Protein 5TD6 (pdb70)

Sequence (260 aa):
MMYTEVRELVNFVCRYLFGHIPRRPVGIFGAELGNYLVSHFSSTWDVNHPKNGEMKRMINTTTSLCFASSAEEAGVPPSDVLRLLPTNMIIFANPGHVFVRLSENGIETPIWIGDVNADENYQSVMMYTEVRELVNFVCRYLFGHIPRRPVGIFGAELGNYLVSHFSSTWDVNHPKNGEMKRMIINTTTSLCFASSAEEAGVPPSDVLRLLPTNMIIFANPGHVFVRLSENGIETPIWIGDVNADENYQSVPEYVVRTAAIRA

Radius of gyration: 18.14 Å; Cα contacts (8 Å, |Δi|>4): 407; chains: 2; bounding box: 46×46×44 Å

Solvent-accessible surface area: 13345 Å² total; per-residue (Å²): 16,33,12,1,2,30,1,0,13,17,23,2,5,46,67,1,10,67,127,19,97,79,163,30,4,44,87,2,6,63,68,0,6,51,88,0,2,53,70,1,15,99,36,10,53,47,117,105,49,163,81,20,38,144,154,2,68,6,30,5,72,97,33,152,5,1,33,54,3,0,109,116,12,68,12,76,39,74,41,0,60,161,44,7,41,96,76,4,44,1,12,0,4,3,6,56,0,7,2,107,40,90,87,103,74,97,78,51,33,1,23,41,11,80,45,79,25,42,146,99,41,82,68,152,42,82,9,1,8,51,1,2,12,18,34,2,4,42,77,0,8,61,121,10,97,111,174,34,6,46,88,1,9,57,54,0,10,96,86,0,31,84,46,0,54,100,39,37,50,46,118,102,49,138,80,27,20,102,138,0,60,3,24,11,65,97,26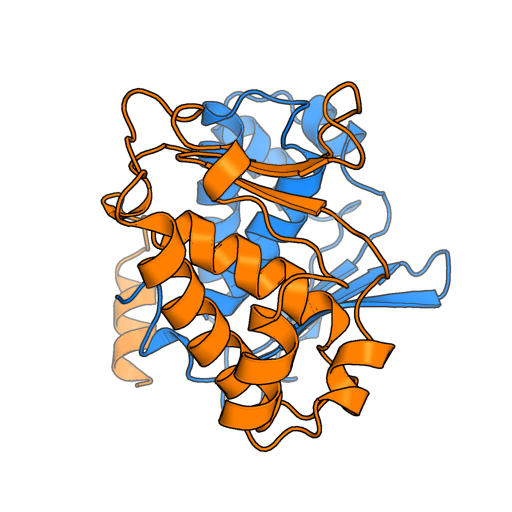,144,3,9,42,56,4,0,116,106,13,68,10,73,58,67,38,2,121,152,39,10,33,113,85,32,31,1,5,1,3,2,6,43,0,1,17,16,136,49,145,140,23,150,60,85,34,3,24,43,11,50,45,61,20,61,127,75,213,80,100,36,54,113,173,14,66,137,28,30,67,148,133,125

Nearest PDB structures (foldseek):
  5td6-assembly1_B  TM=1.007E+00  e=1.685E-27  Caenorhabditis elegans
  5td6-assembly1_A  TM=9.435E-01  e=1.253E-22  Caenorhabditis elegans
  2d5r-assembly1_B  TM=9.020E-01  e=1.818E-11  Homo sapiens
  3e9v-assembly1_A  TM=8.862E-01  e=1.413E-08  Homo sapiens
  3djn-assembly1_B  TM=8.794E-01  e=2.314E-08  Mus musculus

Organism: Caenorhabditis elegans (NCBI:txid6239)

Foldseek 3Di:
DLVQLLLVLVVLLVLVPPPPDDQLSVQLSVQLSVVLCVQCVVFADLVDFCTCFVVRKDFLAPDCSQCVSCVRSVHHSCSSSVSDDHGKIWTTTQQWTKIARPVVRDIGTSGGDRSVCVVQPPHD/DLVLLLLVLVVLLVLVPPQPDDQLSVQLSVQLSVVLCVQQVVQADLVDFCGCFVSNKDFLAPHCSNQVSCVRSVHHSVSSNVSGDHGWIWTGTQQFTFTANDPPGDTHGSGGDRSVVVPDDDDDDPVVVVVVVVVD

Structure (mmCIF, N/CA/C/O backbone):
data_5TD6
#
_entry.id   5TD6
#
_cell.length_a   64.992
_cell.length_b   64.992
_cell.length_c   133.570
_cell.angle_alpha   90.00
_cell.angle_beta   90.00
_cell.angle_gamma   120.00
#
_symmetry.space_group_name_H-M   'P 31 2 1'
#
loop_
_entity.id
_entity.type
_entity.pdbx_description
1 polymer 'FOG-3 protein'
2 non-polymer 'SULFATE ION'
3 water water
#
loop_
_atom_site.group_PDB
_atom_site.id
_atom_site.type_symbol
_atom_site.label_atom_id
_atom_site.label_alt_id
_atom_site.label_comp_id
_atom_site.label_asym_id
_atom_site.label_entity_id
_atom_site.label_seq_id
_atom_site.pdbx_PDB_ins_code
_atom_site.Cartn_x
_atom_site.Cartn_y
_atom_site.Cartn_z
_atom_site.occupancy
_atom_site.B_iso_or_equiv
_atom_site.auth_seq_id
_atom_site.auth_comp_id
_atom_site.auth_asym_id
_atom_site.auth_atom_id
_atom_site.pdbx_PDB_model_num
ATOM 1 N N . MET A 1 1 ? 3.920 59.591 74.324 1.00 36.41 1 MET A N 1
ATOM 2 C CA A MET A 1 1 ? 3.051 60.404 73.486 0.48 38.90 1 MET A CA 1
ATOM 3 C CA B MET A 1 1 ? 3.043 60.399 73.478 0.52 39.02 1 MET A CA 1
ATOM 4 C C . MET A 1 1 ? 3.390 60.280 71.994 1.00 33.64 1 MET A C 1
ATOM 5 O O . MET A 1 1 ? 2.528 59.950 71.181 1.00 34.41 1 MET A O 1
ATOM 14 N N . TYR A 1 2 ? 4.641 60.560 71.635 1.00 29.80 2 TYR A N 1
ATOM 15 C CA . TYR A 1 2 ? 5.050 60.482 70.234 1.00 26.43 2 TYR A CA 1
ATOM 16 C C . TYR A 1 2 ? 4.887 59.057 69.689 1.00 29.41 2 TYR A C 1
ATOM 17 O O . TYR A 1 2 ? 4.460 58.851 68.555 1.00 28.41 2 TYR A O 1
ATOM 26 N N . THR A 1 3 ? 5.279 58.089 70.505 1.00 28.13 3 THR A N 1
ATOM 27 C CA . THR A 1 3 ? 5.228 56.685 70.105 1.00 33.16 3 THR A CA 1
ATOM 28 C C . THR A 1 3 ? 3.803 56.297 69.769 1.00 32.83 3 THR A C 1
ATOM 29 O O . THR A 1 3 ? 3.530 55.741 68.704 1.00 35.43 3 THR A O 1
ATOM 33 N N . GLU A 1 4 ? 2.893 56.605 70.687 1.00 30.70 4 GLU A N 1
ATOM 34 C CA . GLU A 1 4 ? 1.482 56.264 70.523 1.00 31.16 4 GLU A CA 1
ATOM 35 C C . GLU A 1 4 ? 0.891 56.918 69.278 1.00 32.57 4 GLU A C 1
ATOM 36 O O . GLU A 1 4 ? 0.199 56.263 68.486 1.00 31.60 4 GLU A O 1
ATOM 42 N N . VAL A 1 5 ? 1.180 58.200 69.087 1.00 30.16 5 VAL A N 1
ATOM 43 C CA . VAL A 1 5 ? 0.644 58.927 67.933 1.00 31.14 5 VAL A CA 1
ATOM 44 C C . VAL A 1 5 ? 1.178 58.359 66.611 1.00 33.69 5 VAL A C 1
ATOM 45 O O . VAL A 1 5 ? 0.431 58.170 65.644 1.00 30.88 5 VAL A O 1
ATOM 49 N N . ARG A 1 6 ? 2.469 58.055 66.578 1.00 31.35 6 ARG A N 1
ATOM 50 C CA . ARG A 1 6 ? 3.036 57.433 65.386 1.00 26.25 6 ARG A CA 1
ATOM 51 C C . ARG A 1 6 ? 2.360 56.102 65.021 1.00 28.54 6 ARG A C 1
ATOM 52 O O . ARG A 1 6 ? 2.071 55.848 63.855 1.00 29.41 6 ARG A O 1
ATOM 60 N N . GLU A 1 7 ? 2.116 55.256 66.019 1.00 30.32 7 GLU A N 1
ATOM 61 C CA . GLU A 1 7 ? 1.490 53.960 65.787 1.00 30.13 7 GLU A CA 1
ATOM 62 C C . GLU A 1 7 ? 0.052 54.132 65.309 1.00 29.65 7 GLU A C 1
ATOM 63 O O . GLU A 1 7 ? -0.424 53.398 64.434 1.00 30.45 7 GLU A O 1
ATOM 69 N N . LEU A 1 8 ? -0.643 55.106 65.876 1.00 33.99 8 LEU A N 1
ATOM 70 C CA . LEU A 1 8 ? -1.978 55.435 65.388 1.00 29.39 8 LEU A CA 1
ATOM 71 C C . LEU A 1 8 ? -1.926 55.868 63.920 1.00 27.29 8 LEU A C 1
ATOM 72 O O . LEU A 1 8 ? -2.676 55.362 63.076 1.00 28.83 8 LEU A O 1
ATOM 77 N N . VAL A 1 9 ? -1.059 56.833 63.633 1.00 27.75 9 VAL A N 1
ATOM 78 C CA . VAL A 1 9 ? -0.937 57.366 62.278 1.00 27.23 9 VAL A CA 1
ATOM 79 C C . VAL A 1 9 ? -0.617 56.262 61.262 1.00 25.32 9 VAL A C 1
ATOM 80 O O . VAL A 1 9 ? -1.212 56.210 60.191 1.00 25.24 9 VAL A O 1
ATOM 84 N N . ASN A 1 10 ? 0.316 55.374 61.609 1.00 28.56 10 ASN A N 1
ATOM 85 C CA . ASN A 1 10 ? 0.727 54.325 60.679 1.00 28.70 10 ASN A CA 1
ATOM 86 C C . ASN A 1 10 ? -0.372 53.297 60.467 1.00 24.48 10 ASN A C 1
ATOM 87 O O . ASN A 1 10 ? -0.517 52.741 59.367 1.00 28.03 10 ASN A O 1
ATOM 92 N N . PHE A 1 11 ? -1.147 53.059 61.519 1.00 24.75 11 PHE A N 1
ATOM 93 C CA . PHE A 1 11 ? -2.307 52.196 61.417 1.00 28.81 11 PHE A CA 1
ATOM 94 C C . PHE A 1 11 ? -3.231 52.719 60.323 1.00 29.84 11 PHE A C 1
ATOM 95 O O . PHE A 1 11 ? -3.657 51.975 59.436 1.00 31.54 11 PHE 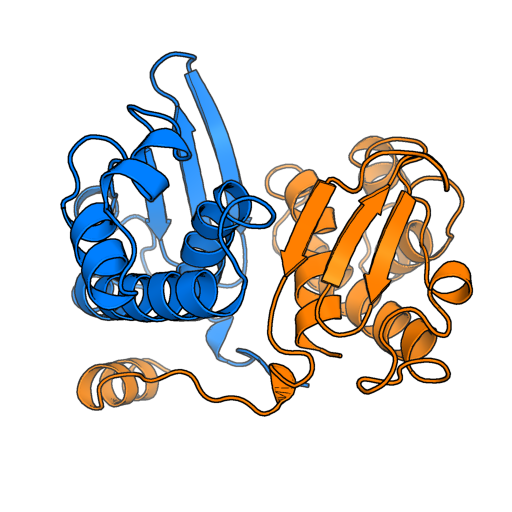A O 1
ATOM 103 N N . VAL A 1 12 ? -3.561 54.000 60.414 1.00 28.13 12 VAL A N 1
ATOM 104 C CA . VAL A 1 12 ? -4.412 54.639 59.424 1.00 23.48 12 VAL A CA 1
ATOM 105 C C . VAL A 1 12 ? -3.747 54.601 58.040 1.00 24.18 12 VAL A C 1
ATOM 106 O O . VAL A 1 12 ? -4.395 54.249 57.040 1.00 27.24 12 VAL A O 1
ATOM 110 N N . CYS A 1 13 ? -2.451 54.925 57.982 1.00 25.45 13 CYS A N 1
ATOM 111 C CA . CYS A 1 13 ? -1.758 54.960 56.688 1.00 26.26 13 CYS A CA 1
ATOM 112 C C . CYS A 1 13 ? -1.676 53.579 56.037 1.00 29.45 13 CYS A C 1
ATOM 113 O O . CYS A 1 13 ? -1.605 53.473 54.818 1.00 27.08 13 CYS A O 1
ATOM 116 N N . ARG A 1 14 ? -1.703 52.513 56.835 1.00 30.64 14 ARG A N 1
ATOM 117 C CA . ARG A 1 14 ? -1.677 51.170 56.245 1.00 30.92 14 ARG A CA 1
ATOM 118 C C . ARG A 1 14 ? -2.935 50.867 55.392 1.00 24.74 14 ARG A C 1
ATOM 119 O O . ARG A 1 14 ? -2.900 49.977 54.549 1.00 28.92 14 ARG A O 1
ATOM 127 N N . TYR A 1 15 ? -4.015 51.640 55.556 1.00 24.05 15 TYR A N 1
ATOM 128 C CA . TYR A 1 15 ? -5.145 51.523 54.617 1.00 26.40 15 TYR A CA 1
ATOM 129 C C . TYR A 1 15 ? -4.842 52.227 53.286 1.00 28.94 15 TYR A C 1
ATOM 130 O O . TYR A 1 15 ? -5.534 52.009 52.280 1.00 26.95 15 TYR A O 1
ATOM 139 N N . LEU A 1 16 ? -3.790 53.047 53.277 1.00 23.68 16 LEU A N 1
ATOM 140 C CA . LEU A 1 16 ? -3.533 53.962 52.155 1.00 25.89 16 LEU A CA 1
ATOM 141 C C . LEU A 1 16 ? -2.364 53.490 51.281 1.00 25.38 16 LEU A C 1
ATOM 142 O O . LEU A 1 16 ? -2.361 53.717 50.071 1.00 27.55 16 LEU A O 1
ATOM 147 N N . PHE A 1 17 ? -1.374 52.855 51.900 1.00 26.34 17 PHE A N 1
ATOM 148 C CA . PHE A 1 17 ? -0.182 52.382 51.183 1.00 30.83 17 PHE A CA 1
ATOM 149 C C . PHE A 1 17 ? -0.597 51.525 50.010 1.00 34.53 17 PHE A C 1
ATOM 150 O O . PHE A 1 17 ? -1.406 50.606 50.175 1.00 26.66 17 PHE A O 1
ATOM 158 N N . GLY A 1 18 ? -0.027 51.803 48.835 1.00 32.02 18 GLY A N 1
ATOM 159 C CA . GLY A 1 18 ? -0.313 51.022 47.640 1.00 33.08 18 GLY A CA 1
ATOM 160 C C . GLY A 1 18 ? -1.448 51.584 46.816 1.00 33.26 18 GLY A C 1
ATOM 161 O O . GLY A 1 18 ? -1.567 51.289 45.615 1.00 36.70 18 GLY A O 1
ATOM 162 N N . HIS A 1 19 ? -2.285 52.402 47.455 1.00 28.89 19 HIS A N 1
ATOM 163 C CA . HIS A 1 19 ? -3.455 52.983 46.794 1.00 32.39 19 HIS A CA 1
ATOM 164 C C . HIS A 1 19 ? -3.209 54.426 46.402 1.00 32.83 19 HIS A C 1
ATOM 165 O O . HIS A 1 19 ? -3.661 54.883 45.367 1.00 38.42 19 HIS A O 1
ATOM 172 N N . ILE A 1 20 ? -2.507 55.135 47.272 1.00 29.36 20 ILE A N 1
ATOM 173 C CA . ILE A 1 20 ? -2.221 56.558 47.123 1.00 30.90 20 ILE A CA 1
ATOM 174 C C . ILE A 1 20 ? -0.694 56.648 47.102 1.00 30.03 20 ILE A C 1
ATOM 175 O O . ILE A 1 20 ? -0.046 55.913 47.855 1.00 28.44 20 ILE A O 1
ATOM 180 N N . PRO A 1 21 ? -0.117 57.529 46.263 1.00 33.01 21 PRO A N 1
ATOM 181 C CA . PRO A 1 21 ? 1.360 57.532 46.222 1.00 30.42 21 PRO A CA 1
ATOM 182 C C . PRO A 1 21 ? 2.029 57.897 47.549 1.00 35.66 21 PRO A C 1
ATOM 183 O O . PRO A 1 21 ? 1.438 58.547 48.437 1.00 27.20 21 PRO A O 1
ATOM 187 N N . ARG A 1 22 ? 3.277 57.455 47.676 1.00 31.63 22 ARG A N 1
ATOM 188 C CA . ARG A 1 22 ? 4.037 57.586 48.921 1.00 30.15 22 ARG A CA 1
ATOM 189 C C . ARG A 1 22 ? 4.118 59.019 49.475 1.00 31.97 22 ARG A C 1
ATOM 190 O O . ARG A 1 22 ? 3.895 59.244 50.662 1.00 32.76 22 ARG A O 1
ATOM 198 N N . ARG A 1 23 ? 4.422 60.000 48.630 1.00 35.57 23 ARG A N 1
ATOM 199 C CA . ARG A 1 23 ? 4.643 61.343 49.170 1.00 37.50 23 ARG A CA 1
ATOM 200 C C . ARG A 1 23 ? 3.388 61.982 49.794 1.00 32.21 23 ARG A C 1
ATOM 201 O O . ARG A 1 23 ? 3.455 62.469 50.920 1.00 32.23 23 ARG A O 1
ATOM 209 N N . PRO A 1 24 ? 2.244 61.977 49.088 1.00 31.77 24 PRO A N 1
ATOM 210 C CA . PRO A 1 24 ? 1.091 62.539 49.800 1.00 27.37 24 PRO A CA 1
ATOM 211 C C . PRO A 1 24 ? 0.628 61.710 51.006 1.00 28.69 24 PRO A C 1
ATOM 212 O O . PRO A 1 24 ? 0.067 62.289 51.932 1.00 30.64 24 PRO A O 1
ATOM 216 N N . VAL A 1 25 ? 0.838 60.396 51.012 1.00 29.40 25 VAL A N 1
ATOM 217 C CA . VAL A 1 25 ? 0.526 59.646 52.221 1.00 28.14 25 VAL A CA 1
ATOM 218 C C . VAL A 1 25 ? 1.403 60.119 53.393 1.00 30.63 25 VAL A C 1
ATOM 219 O O . VAL A 1 25 ? 0.936 60.216 54.523 1.00 31.57 25 VAL A O 1
ATOM 223 N N . GLY A 1 26 ? 2.668 60.417 53.113 1.00 30.47 26 GLY A N 1
ATOM 224 C CA . GLY A 1 26 ? 3.583 60.876 54.152 1.00 30.16 26 GLY A CA 1
ATOM 225 C C . GLY A 1 26 ? 3.123 62.205 54.725 1.00 33.87 26 GLY A C 1
ATOM 226 O O . GLY A 1 26 ? 3.100 62.384 55.937 1.00 35.37 26 GLY A O 1
ATOM 227 N N . ILE A 1 27 ? 2.749 63.134 53.844 1.00 33.08 27 ILE A N 1
ATOM 228 C CA . ILE A 1 27 ? 2.243 64.432 54.262 1.00 31.61 27 ILE A CA 1
ATOM 229 C C . ILE A 1 27 ? 0.936 64.305 55.032 1.00 32.49 27 ILE A C 1
ATOM 230 O O . ILE A 1 27 ? 0.764 64.946 56.062 1.00 34.75 27 ILE A O 1
ATOM 235 N N . PHE A 1 28 ? 0.023 63.468 54.530 1.00 33.49 28 PHE A N 1
ATOM 236 C CA . PHE A 1 28 ? -1.204 63.152 55.250 1.00 34.85 28 PHE A CA 1
ATOM 237 C C . PHE A 1 28 ? -0.899 62.664 56.669 1.00 32.43 28 PHE A C 1
ATOM 238 O O . PHE A 1 28 ? -1.442 63.175 57.652 1.00 32.58 28 PHE A O 1
ATOM 246 N N . GLY A 1 29 ? -0.028 61.669 56.772 1.00 33.72 29 GLY A N 1
ATOM 247 C CA . GLY A 1 29 ? 0.327 61.114 58.072 1.00 27.79 29 GLY A CA 1
ATOM 248 C C . GLY A 1 29 ? 0.955 62.154 58.997 1.00 37.30 29 GLY A C 1
ATOM 249 O O . GLY A 1 29 ? 0.651 62.209 60.197 1.00 35.66 29 GLY A O 1
ATOM 250 N N . ALA A 1 30 ? 1.835 62.979 58.436 1.00 32.38 30 ALA A N 1
ATOM 251 C CA . ALA A 1 30 ? 2.538 63.994 59.216 1.00 33.23 30 ALA A CA 1
ATOM 252 C C . ALA A 1 30 ? 1.541 64.975 59.815 1.00 36.43 30 ALA A C 1
ATOM 253 O O . ALA A 1 30 ? 1.555 65.243 61.014 1.00 31.34 30 ALA A O 1
ATOM 255 N N . GLU A 1 31 ? 0.645 65.476 58.976 1.00 34.86 31 GLU A N 1
ATOM 256 C CA . GLU A 1 31 ? -0.356 66.428 59.420 1.00 32.91 31 GLU A CA 1
ATOM 257 C C . GLU A 1 31 ? -1.338 65.809 60.411 1.00 38.40 31 GLU A C 1
ATOM 258 O O . GLU A 1 31 ? -1.756 66.468 61.366 1.00 38.38 31 GLU A O 1
ATOM 264 N N . LEU A 1 32 ? -1.707 64.549 60.197 1.00 33.08 32 LEU A N 1
ATOM 265 C CA . LEU A 1 32 ? -2.586 63.858 61.146 1.00 29.76 32 LEU A CA 1
ATOM 266 C C . LEU A 1 32 ? -1.903 63.758 62.517 1.00 25.57 32 LEU A C 1
ATOM 267 O O . LEU A 1 32 ? -2.515 64.058 63.560 1.00 35.73 32 LEU A O 1
ATOM 272 N N . GLY A 1 33 ? -0.644 63.347 62.518 1.00 33.97 33 GLY A N 1
ATOM 273 C CA . GLY A 1 33 ? 0.091 63.194 63.765 1.00 38.59 33 GLY A CA 1
ATOM 274 C C . GLY A 1 33 ? 0.238 64.523 64.492 1.00 36.73 33 GLY A C 1
ATOM 275 O O . GLY A 1 33 ? 0.184 64.595 65.732 1.00 34.13 33 GLY A O 1
ATOM 276 N N . ASN A 1 34 ? 0.409 65.589 63.726 1.00 35.67 34 ASN A N 1
ATOM 277 C CA . ASN A 1 34 ? 0.549 66.909 64.337 1.00 29.88 34 ASN A CA 1
ATOM 278 C C . ASN A 1 34 ? -0.754 67.330 64.980 1.00 37.35 34 ASN A C 1
ATOM 279 O O . ASN A 1 34 ? -0.766 67.844 66.092 1.00 39.53 34 ASN A O 1
ATOM 284 N N . TYR A 1 35 ? -1.865 67.095 64.292 1.00 38.53 35 TYR A N 1
ATOM 285 C CA . TYR A 1 35 ? -3.155 67.332 64.908 1.00 36.67 35 TYR A CA 1
ATOM 286 C C . TYR A 1 35 ? -3.318 66.534 66.198 1.00 44.14 35 TYR A C 1
ATOM 287 O O . TYR A 1 35 ? -3.765 67.064 67.224 1.00 44.76 35 TYR A O 1
ATOM 296 N N . LEU A 1 36 ? -2.958 65.258 66.142 1.00 37.20 36 LEU A N 1
ATOM 297 C CA . LEU A 1 36 ? -3.175 64.364 67.268 1.00 40.12 36 LEU A CA 1
ATOM 298 C C . LEU A 1 36 ? -2.275 64.711 68.448 1.00 40.28 36 LEU A C 1
ATOM 299 O O . LEU A 1 36 ? -2.723 64.688 69.592 1.00 41.38 36 LEU A O 1
ATOM 304 N N . VAL A 1 37 ? -1.010 65.017 68.179 1.00 36.64 37 VAL A N 1
ATOM 305 C CA . VAL A 1 37 ? -0.081 65.254 69.277 1.00 48.16 37 VAL A CA 1
ATOM 306 C C . VAL A 1 37 ? -0.493 66.512 70.051 1.00 52.34 37 VAL A C 1
ATOM 307 O O . VAL A 1 37 ? -0.295 66.589 71.262 1.00 57.07 37 VAL A O 1
ATOM 311 N N . SER A 1 38 ? -1.126 67.463 69.368 1.00 52.58 38 SER A N 1
ATOM 312 C CA . SER A 1 38 ? -1.606 68.679 70.016 1.00 61.73 38 SER A CA 1
ATOM 313 C C . SER A 1 38 ? -2.943 68.443 70.720 1.00 65.21 38 SER A C 1
ATOM 314 O O . SER A 1 38 ? -3.170 68.931 71.827 1.00 69.60 38 SER A O 1
ATOM 317 N N . HIS A 1 39 ? -3.816 67.684 70.069 1.00 62.18 39 HIS A N 1
ATOM 318 C CA . HIS A 1 39 ? -5.149 67.358 70.578 1.00 60.43 39 HIS A CA 1
ATOM 319 C C . HIS A 1 39 ? -5.080 66.383 71.763 1.00 64.59 39 HIS A C 1
ATOM 320 O O . HIS A 1 39 ? -6.037 66.246 72.528 1.00 60.49 39 HIS A O 1
ATOM 327 N N . PHE A 1 40 ? -3.934 65.721 71.913 1.00 58.91 40 PHE A N 1
ATOM 328 C CA . PHE A 1 40 ? -3.736 64.738 72.972 1.00 50.18 40 PHE A CA 1
ATOM 329 C C . PHE A 1 40 ? -3.033 65.346 74.178 1.00 54.29 40 PHE A C 1
ATOM 330 O O . PHE A 1 40 ? -3.221 64.883 75.293 1.00 53.26 40 PHE A O 1
ATOM 338 N N . SER A 1 41 ? -2.206 66.362 73.940 1.00 58.49 41 SER A N 1
ATOM 339 C CA . SER A 1 41 ? -1.254 66.851 74.942 1.00 60.70 41 SER A CA 1
ATOM 340 C C . SER A 1 41 ? -1.914 67.303 76.244 1.00 54.87 41 SER A C 1
ATOM 341 O O . SER A 1 41 ? -1.387 67.057 77.332 1.00 55.78 41 SER A O 1
ATOM 344 N N . SER A 1 42 ? -3.080 67.928 76.127 1.00 48.70 42 SER A N 1
ATOM 345 C CA . SER A 1 42 ? -3.784 68.458 77.286 1.00 62.11 42 SER A CA 1
ATOM 346 C C . SER A 1 42 ? -4.206 67.389 78.304 1.00 63.91 42 SER A C 1
ATOM 347 O O . SER A 1 42 ? -4.379 67.705 79.483 1.00 60.28 42 SER A O 1
ATOM 350 N N . THR A 1 43 ? -4.369 66.136 77.870 1.00 54.24 43 THR A N 1
ATOM 351 C CA . THR A 1 43 ? -4.842 65.087 78.787 1.00 50.27 43 THR A CA 1
ATOM 352 C C . THR A 1 43 ? -3.847 63.938 78.996 1.00 45.16 43 THR A C 1
ATOM 353 O O . THR A 1 43 ? -4.071 63.058 79.815 1.00 46.54 43 THR A O 1
ATOM 357 N N . TRP A 1 44 ? -2.748 63.939 78.254 1.00 48.06 44 TRP A N 1
ATOM 358 C CA . TRP A 1 44 ? -1.788 62.841 78.364 1.00 50.93 44 TRP A CA 1
ATOM 359 C C . TRP A 1 44 ? -1.178 62.754 79.768 1.00 55.20 44 TRP A C 1
ATOM 360 O O . TRP A 1 44 ? -0.306 63.543 80.140 1.00 53.36 44 TRP A O 1
ATOM 371 N N . ASP A 1 45 ? -1.640 61.770 80.528 1.00 50.30 45 ASP A N 1
ATOM 372 C CA . ASP A 1 45 ? -1.159 61.534 81.878 1.00 53.71 45 ASP A CA 1
ATOM 373 C C . ASP A 1 45 ? -0.598 60.117 81.941 1.00 51.99 45 ASP A C 1
ATOM 374 O O . ASP A 1 45 ? -1.365 59.160 82.067 1.00 51.43 45 ASP A O 1
ATOM 379 N N . VAL A 1 46 ? 0.724 59.967 81.846 1.00 44.55 46 VAL A N 1
ATOM 380 C CA . VAL A 1 46 ? 1.299 58.622 81.814 1.00 49.11 46 VAL A CA 1
ATOM 381 C C . VAL A 1 46 ? 1.099 57.898 83.148 1.00 56.09 46 VAL A C 1
ATOM 382 O O . VAL A 1 46 ? 1.290 56.688 83.233 1.00 59.69 46 VAL A O 1
ATOM 386 N N . ASN A 1 47 ? 0.709 58.637 84.182 1.00 60.29 47 ASN A N 1
ATOM 387 C CA . ASN A 1 47 ? 0.426 58.029 85.480 1.00 67.86 47 ASN A CA 1
ATOM 388 C C . ASN A 1 47 ? -1.008 57.500 85.585 1.00 62.45 47 ASN A C 1
ATOM 389 O O . ASN A 1 47 ? -1.302 56.666 86.444 1.00 62.30 47 ASN A O 1
ATOM 394 N N . HIS A 1 48 ? -1.893 57.983 84.715 1.00 55.77 48 HIS A N 1
ATOM 395 C CA . HIS A 1 48 ? -3.253 57.444 84.611 1.00 57.76 48 HIS A CA 1
ATOM 396 C C . HIS A 1 48 ? -3.712 57.359 83.152 1.00 53.87 48 HIS A C 1
ATOM 397 O O . HIS A 1 48 ? -4.449 58.225 82.676 1.00 52.01 48 HIS A O 1
ATOM 404 N N . PRO A 1 49 ? -3.273 56.310 82.441 1.00 54.27 49 PRO A N 1
ATOM 405 C CA . PRO A 1 49 ? -3.521 56.145 81.006 1.00 51.88 49 PRO A CA 1
ATOM 406 C C . PRO A 1 49 ? -4.987 56.312 80.585 1.00 52.97 49 PRO A C 1
ATOM 407 O O . PRO A 1 49 ? -5.227 56.899 79.534 1.00 52.43 49 PRO A O 1
ATOM 411 N N . LYS A 1 50 ? -5.949 55.846 81.379 1.00 51.71 50 LYS A N 1
ATOM 412 C CA . LYS A 1 50 ? -7.338 55.939 80.936 1.00 53.89 50 LYS A CA 1
ATOM 413 C C . LYS A 1 50 ? -7.916 57.340 81.100 1.00 50.64 50 LYS A C 1
ATOM 414 O O . LYS A 1 50 ? -8.991 57.628 80.588 1.00 55.25 50 LYS A O 1
ATOM 420 N N . ASN A 1 51 ? -7.207 58.221 81.799 1.00 50.58 51 ASN A N 1
ATOM 421 C CA . ASN A 1 51 ? -7.704 59.580 81.970 1.00 53.45 51 ASN A CA 1
ATOM 422 C C . ASN A 1 51 ? -7.627 60.378 80.676 1.00 48.87 51 ASN A C 1
ATOM 423 O O . ASN A 1 51 ? -6.546 60.574 80.110 1.00 48.62 51 ASN A O 1
ATOM 428 N N . GLY A 1 52 ? -8.786 60.849 80.231 1.00 51.57 52 GLY A N 1
ATOM 429 C CA . GLY A 1 52 ? -8.897 61.598 79.000 1.00 52.45 52 GLY A CA 1
ATOM 430 C C . GLY A 1 52 ? -9.091 60.690 77.798 1.00 54.53 52 GLY A C 1
ATOM 431 O O . GLY A 1 52 ? -9.156 61.168 76.661 1.00 52.14 52 GLY A O 1
ATOM 432 N N . GLU A 1 53 ? -9.175 59.383 78.048 1.00 58.11 53 GLU A N 1
ATOM 433 C CA . GLU A 1 53 ? -9.349 58.390 76.982 1.00 51.22 53 GLU A CA 1
ATOM 434 C C . GLU A 1 53 ? -10.471 58.750 76.030 1.00 50.01 53 GLU A C 1
ATOM 435 O O . GLU A 1 53 ? -10.280 58.766 74.816 1.00 48.01 53 GLU A O 1
ATOM 441 N N . MET A 1 54 ? -11.650 59.052 76.563 1.00 48.59 54 MET A N 1
ATOM 442 C CA . MET A 1 54 ? -12.767 59.296 75.671 1.00 50.93 54 MET A CA 1
ATOM 443 C C . MET A 1 54 ? -12.673 60.685 75.042 1.00 54.60 54 MET A C 1
ATOM 444 O O . MET A 1 54 ? -13.285 60.935 73.993 1.00 59.07 54 MET A O 1
ATOM 449 N N . LYS A 1 55 ? -11.907 61.580 75.664 1.00 48.49 55 LYS A N 1
ATOM 450 C CA . LYS A 1 55 ? -11.657 62.886 75.073 1.00 50.01 55 LYS A CA 1
ATOM 451 C C . LYS A 1 55 ? -10.752 62.759 73.848 1.00 51.53 55 LYS A C 1
ATOM 452 O O . LYS A 1 55 ? -10.815 63.565 72.922 1.00 51.53 55 LYS A O 1
ATOM 458 N N . ARG A 1 56 ? -9.897 61.743 73.854 1.00 45.92 56 ARG A N 1
ATOM 459 C CA . ARG A 1 56 ? -8.891 61.605 72.808 1.00 43.52 56 ARG A CA 1
ATOM 460 C C . ARG A 1 56 ? -9.345 60.724 71.633 1.00 41.88 56 ARG A C 1
ATOM 461 O O . ARG A 1 56 ? -8.745 60.783 70.573 1.00 40.61 56 ARG A O 1
ATOM 469 N N . MET A 1 57 ? -10.390 59.917 71.809 1.00 43.53 57 MET A N 1
ATOM 470 C CA . MET A 1 57 ? -10.731 58.917 70.794 1.00 46.53 57 MET A CA 1
ATOM 471 C C . MET A 1 57 ? -11.175 59.583 69.492 1.00 46.92 57 MET A C 1
ATOM 472 O O . MET A 1 57 ? -11.809 60.633 69.523 1.00 52.98 57 MET A O 1
ATOM 477 N N . ILE A 1 58 ? -10.821 58.997 68.351 1.00 40.69 58 ILE A N 1
ATOM 478 C CA . ILE A 1 58 ? -11.319 59.521 67.077 1.00 45.67 58 ILE A CA 1
ATOM 479 C C . ILE A 1 58 ? -12.163 58.492 66.299 1.00 46.89 58 ILE A C 1
ATOM 480 O O . ILE A 1 58 ? -11.979 57.281 66.416 1.00 40.29 58 ILE A O 1
ATOM 485 N N . ASN A 1 59 ? -13.096 59.004 65.506 1.00 38.99 59 ASN A N 1
ATOM 486 C CA . ASN A 1 59 ? -14.037 58.181 64.765 1.00 47.47 59 ASN A CA 1
ATOM 487 C C . ASN A 1 59 ? -13.790 58.349 63.267 1.00 51.60 59 ASN A C 1
ATOM 488 O O . ASN A 1 59 ? -13.653 59.469 62.779 1.00 52.29 59 ASN A O 1
ATOM 493 N N . THR A 1 60 ? -13.722 57.253 62.527 1.00 42.00 60 THR A N 1
ATOM 494 C CA . THR A 1 60 ? -13.368 57.371 61.118 1.00 49.57 60 THR A CA 1
ATOM 495 C C . THR A 1 60 ? -14.507 57.989 60.320 1.00 53.98 60 THR A C 1
ATOM 496 O O . THR A 1 60 ? -14.300 58.504 59.225 1.00 55.79 60 THR A O 1
ATOM 500 N N . THR A 1 61 ? -15.700 57.966 60.900 1.00 57.67 61 THR A N 1
ATOM 501 C CA . THR A 1 61 ? -16.897 58.471 60.243 1.00 66.91 61 THR A CA 1
ATOM 502 C C . THR A 1 61 ? -17.206 59.927 60.620 1.00 66.17 61 THR A C 1
ATOM 503 O O . THR A 1 61 ? -17.705 60.691 59.799 1.00 70.06 61 THR A O 1
ATOM 507 N N . THR A 1 62 ? -16.883 60.328 61.843 1.00 62.01 62 THR A N 1
ATOM 508 C CA . THR A 1 62 ? -17.306 61.645 62.312 1.00 61.10 62 THR A CA 1
ATOM 509 C C . THR A 1 62 ? -16.184 62.614 62.701 1.00 56.88 62 THR A C 1
ATOM 510 O O . THR A 1 62 ? -16.448 63.790 62.921 1.00 58.10 62 THR A O 1
ATOM 514 N N . SER A 1 63 ? -14.942 62.149 62.798 1.00 45.36 63 SER A N 1
ATOM 515 C CA . SER A 1 63 ? -13.853 63.079 63.105 1.00 47.77 63 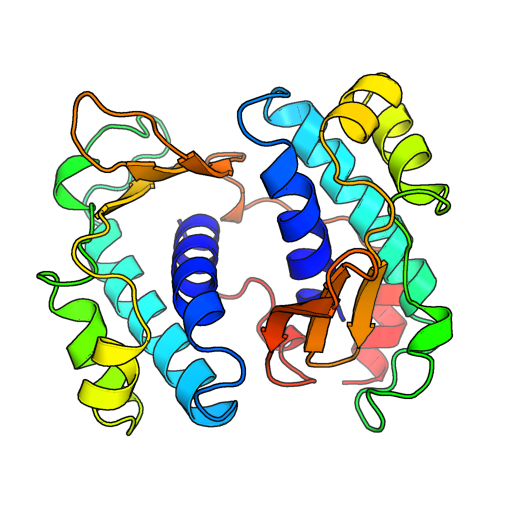SER A CA 1
ATOM 516 C C . SER A 1 63 ? -13.445 63.853 61.859 1.00 52.66 63 SER A C 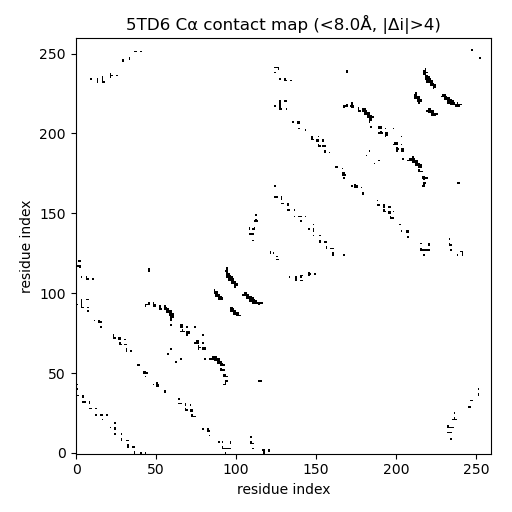1
ATOM 517 O O . SER A 1 63 ? -13.331 63.294 60.771 1.00 49.17 63 SER A O 1
ATOM 520 N N . LEU A 1 64 ? -13.230 65.150 62.022 1.00 51.45 64 LEU A N 1
ATOM 521 C CA . LEU A 1 64 ? -12.896 65.987 60.888 1.00 48.09 64 LEU A CA 1
ATOM 522 C C . LEU A 1 64 ? -11.427 65.837 60.508 1.00 46.78 64 LEU A C 1
ATOM 523 O O . LEU A 1 64 ? -11.010 66.268 59.431 1.00 44.00 64 LEU A O 1
ATOM 528 N N . CYS A 1 65 ? -10.641 65.229 61.392 1.00 42.26 65 CYS A N 1
ATOM 529 C CA . CYS A 1 65 ? -9.192 65.238 61.221 1.00 38.22 65 CYS A CA 1
ATOM 530 C C . CYS A 1 65 ? -8.738 64.451 59.998 1.00 41.22 65 CYS A C 1
ATOM 531 O O . CYS A 1 65 ? -7.702 64.758 59.416 1.00 42.83 65 CYS A O 1
ATOM 534 N N . PHE A 1 66 ? -9.512 63.452 59.591 1.00 42.35 66 PHE A N 1
ATOM 535 C CA . PHE A 1 66 ? -9.131 62.684 58.411 1.00 39.91 66 PHE A CA 1
ATOM 536 C C . PHE A 1 66 ? -9.258 63.551 57.140 1.00 39.71 66 PHE A C 1
ATOM 537 O O . PHE A 1 66 ? -8.308 63.649 56.358 1.00 39.09 66 PHE A O 1
ATOM 545 N N . ALA A 1 67 ? -10.401 64.204 56.945 1.00 40.94 67 ALA A N 1
ATOM 546 C CA . ALA A 1 67 ? -10.564 65.080 55.779 1.00 41.50 67 ALA A CA 1
ATOM 547 C C . ALA A 1 67 ? -9.569 66.237 55.792 1.00 39.26 67 ALA A C 1
ATOM 548 O O . ALA A 1 67 ? -8.990 66.575 54.759 1.00 40.70 67 ALA A O 1
ATOM 550 N N . SER A 1 68 ? -9.350 66.846 56.955 1.00 34.81 68 SER A N 1
ATOM 551 C CA . SER A 1 68 ? -8.476 68.018 56.977 1.00 41.28 68 SER A CA 1
ATOM 552 C C . SER A 1 68 ? -7.019 67.627 56.684 1.00 44.26 68 SER A C 1
ATOM 553 O O . SER A 1 68 ? -6.305 68.370 56.012 1.00 46.38 68 SER A O 1
ATOM 556 N N . SER A 1 69 ? -6.580 66.457 57.147 1.00 35.71 69 SER A N 1
ATOM 557 C CA . SER A 1 69 ? -5.223 66.025 56.837 1.00 37.50 69 SER A CA 1
ATOM 558 C C . SER A 1 69 ? -5.079 65.692 55.356 1.00 42.38 69 SER A C 1
ATOM 559 O O . SER A 1 69 ? -4.001 65.867 54.760 1.00 36.76 69 SER A O 1
ATOM 562 N N . ALA A 1 70 ? -6.159 65.183 54.769 1.00 39.19 70 ALA A N 1
ATOM 563 C CA . ALA A 1 70 ? -6.151 64.855 53.356 1.00 33.01 70 ALA A CA 1
ATOM 564 C C . ALA A 1 70 ? -6.003 66.124 52.513 1.00 39.69 70 ALA A C 1
ATOM 565 O O . ALA A 1 70 ? -5.207 66.159 51.566 1.00 40.05 70 ALA A O 1
ATOM 567 N N . GLU A 1 71 ? -6.747 67.173 52.865 1.00 38.65 71 GLU A N 1
ATOM 568 C CA . GLU A 1 71 ? -6.661 68.435 52.115 1.00 44.12 71 GLU A CA 1
ATOM 569 C C . GLU A 1 71 ? -5.252 69.008 52.160 1.00 45.80 71 GLU A C 1
ATOM 570 O O . GLU A 1 71 ? -4.738 69.488 51.145 1.00 48.20 71 GLU A O 1
ATOM 576 N N . GLU A 1 72 ? -4.620 68.934 53.328 1.00 43.94 72 GLU A N 1
ATOM 577 C CA . GLU A 1 72 ? -3.247 69.414 53.475 1.00 44.55 72 GLU A CA 1
ATOM 578 C C . GLU A 1 72 ? -2.294 68.662 52.551 1.00 47.89 72 GLU A C 1
ATOM 579 O O . GLU A 1 72 ? -1.337 69.234 52.034 1.00 45.50 72 GLU A O 1
ATOM 585 N N . ALA A 1 73 ? -2.561 67.378 52.337 1.00 44.39 73 ALA A N 1
ATOM 586 C CA . ALA A 1 73 ? -1.696 66.567 51.485 1.00 40.10 73 ALA A CA 1
ATOM 587 C C . ALA A 1 73 ? -2.002 66.727 50.001 1.00 36.34 73 ALA A C 1
ATOM 588 O O . ALA A 1 73 ? -1.400 66.052 49.169 1.00 44.17 73 ALA A O 1
ATOM 590 N N . GLY A 1 74 ? -2.940 67.607 49.669 1.00 40.94 74 GLY A N 1
ATOM 591 C CA . GLY A 1 74 ? -3.403 67.741 48.299 1.00 41.93 74 GLY A CA 1
ATOM 592 C C . GLY A 1 74 ? -4.113 66.485 47.815 1.00 49.02 74 GLY A C 1
ATOM 593 O O . GLY A 1 74 ? -4.086 66.168 46.630 1.00 46.83 74 GLY A O 1
ATOM 594 N N . VAL A 1 75 ? -4.738 65.754 48.736 1.00 47.55 75 VAL A N 1
ATOM 595 C CA . VAL A 1 75 ? -5.471 64.541 48.387 1.00 44.83 75 VAL A CA 1
ATOM 596 C C . VAL A 1 75 ? -6.971 64.759 48.553 1.00 52.39 75 VAL A C 1
ATOM 597 O O . VAL A 1 75 ? -7.412 65.170 49.626 1.00 52.81 75 VAL A O 1
ATOM 601 N N . PRO A 1 76 ? -7.767 64.484 47.502 1.00 53.80 76 PRO A N 1
ATOM 602 C CA . PRO A 1 76 ? -9.216 64.616 47.698 1.00 54.80 76 PRO A CA 1
ATOM 603 C C . PRO A 1 76 ? -9.672 63.758 48.876 1.00 56.28 76 PRO A C 1
ATOM 604 O O . PRO A 1 76 ? -9.426 62.550 48.884 1.00 55.71 76 PRO A O 1
ATOM 608 N N . PRO A 1 77 ? -10.288 64.388 49.886 1.00 50.13 77 PRO A N 1
ATOM 609 C CA . PRO A 1 77 ? -10.741 63.699 51.104 1.00 52.90 77 PRO A CA 1
ATOM 610 C C . PRO A 1 77 ? -11.556 62.436 50.815 1.00 53.53 77 PRO A C 1
ATOM 611 O O . PRO A 1 77 ? -11.480 61.470 51.575 1.00 45.71 77 PRO A O 1
ATOM 615 N N . SER A 1 78 ? -12.305 62.438 49.717 1.00 49.59 78 SER A N 1
ATOM 616 C CA . SER A 1 78 ? -13.086 61.265 49.342 1.00 50.06 78 SER A CA 1
ATOM 617 C C . SER A 1 78 ? -12.194 60.057 49.029 1.00 48.44 78 SER A C 1
ATOM 618 O O . SER A 1 78 ? -12.608 58.910 49.203 1.00 47.33 78 SER A O 1
ATOM 621 N N . ASP A 1 79 ? -10.973 60.309 48.568 1.00 42.83 79 ASP A N 1
ATOM 622 C CA . ASP A 1 79 ? -10.052 59.215 48.272 1.00 47.90 79 ASP A CA 1
ATOM 623 C C . ASP A 1 79 ? -9.606 58.506 49.541 1.00 57.08 79 ASP A C 1
ATOM 624 O O . ASP A 1 79 ? -9.529 57.276 49.574 1.00 56.36 79 ASP A O 1
ATOM 629 N N . VAL A 1 80 ? -9.314 59.278 50.587 1.00 44.89 80 VAL A N 1
ATOM 630 C CA . VAL A 1 80 ? -8.950 58.688 51.865 1.00 34.27 80 VAL A CA 1
ATOM 631 C C . VAL A 1 80 ? -10.150 58.004 52.494 1.00 48.14 80 VAL A C 1
ATOM 632 O O . VAL A 1 80 ? -10.058 56.864 52.948 1.00 54.39 80 VAL A O 1
ATOM 636 N N . LEU A 1 81 ? -11.287 58.691 52.507 1.00 43.00 81 LEU A N 1
ATOM 637 C CA . LEU A 1 81 ? -12.435 58.166 53.215 1.00 49.36 81 LEU A CA 1
ATOM 638 C C . LEU A 1 81 ? -12.979 56.893 52.561 1.00 49.33 81 LEU A C 1
ATOM 639 O O . LEU A 1 81 ? -13.518 56.016 53.242 1.00 44.71 81 LEU A O 1
ATOM 644 N N . ARG A 1 82 ? -12.807 56.776 51.247 1.00 45.69 82 ARG A N 1
ATOM 645 C CA . ARG A 1 82 ? -13.177 55.551 50.545 1.00 44.26 82 ARG A CA 1
ATOM 646 C C . ARG A 1 82 ? -12.360 54.384 51.055 1.00 38.17 82 ARG A C 1
ATOM 647 O O . ARG A 1 82 ? -12.860 53.272 51.152 1.00 46.14 82 ARG A O 1
ATOM 655 N N . LEU A 1 83 ? -11.096 54.644 51.389 1.00 34.52 83 LEU A N 1
ATOM 656 C CA . LEU A 1 83 ? -10.158 53.583 51.792 1.00 34.56 83 LEU A CA 1
ATOM 657 C C . LEU A 1 83 ? -10.218 53.239 53.292 1.00 41.06 83 LEU A C 1
ATOM 658 O O . LEU A 1 83 ? -9.838 52.139 53.701 1.00 40.80 83 LEU A O 1
ATOM 663 N N . LEU A 1 84 ? -10.706 54.168 54.108 1.00 42.42 84 LEU A N 1
ATOM 664 C CA . LEU A 1 84 ? -10.824 53.933 55.553 1.00 39.08 84 LEU A CA 1
ATOM 665 C C . LEU A 1 84 ? -12.151 53.268 55.917 1.00 46.02 84 LEU A C 1
ATOM 666 O O . LEU A 1 84 ? -13.205 53.707 55.448 1.00 48.51 84 LEU A O 1
ATOM 671 N N . PRO A 1 85 ? -12.112 52.218 56.753 1.00 42.11 85 PRO A N 1
ATOM 672 C CA . PRO A 1 85 ? -13.353 51.605 57.250 1.00 47.96 85 PRO A CA 1
ATOM 673 C C . PRO A 1 85 ? -14.233 52.623 57.957 1.00 52.69 85 PRO A C 1
ATOM 674 O O . PRO A 1 85 ? -13.716 53.545 58.577 1.00 49.02 85 PRO A O 1
ATOM 678 N N . THR A 1 86 ? -15.545 52.458 57.864 1.00 59.57 86 THR A N 1
ATOM 679 C CA . THR A 1 86 ? -16.469 53.381 58.514 1.00 61.08 86 THR A CA 1
ATOM 680 C C . THR A 1 86 ? -16.747 52.941 59.946 1.00 52.63 86 THR A C 1
ATOM 681 O O . THR A 1 86 ? -16.550 51.775 60.285 1.00 45.03 86 THR A O 1
ATOM 685 N N . ASN A 1 87 ? -17.188 53.886 60.776 1.00 53.17 87 ASN A N 1
ATOM 686 C CA . ASN A 1 87 ? -17.569 53.613 62.168 1.00 56.77 87 ASN A CA 1
ATOM 687 C C . ASN A 1 87 ? -16.513 52.804 62.894 1.00 49.89 87 ASN A C 1
ATOM 688 O O . ASN A 1 87 ? -16.788 51.789 63.540 1.00 53.22 87 ASN A O 1
ATOM 693 N N . MET A 1 88 ? -15.284 53.261 62.745 1.00 41.81 88 MET A N 1
ATOM 694 C CA . MET A 1 88 ? -14.155 52.644 63.395 1.00 41.74 88 MET A CA 1
ATOM 695 C C . MET A 1 88 ? -13.680 53.661 64.420 1.00 47.61 88 MET A C 1
ATOM 696 O O . MET A 1 88 ? -13.455 54.828 64.090 1.00 49.84 88 MET A O 1
ATOM 701 N N . ILE A 1 89 ? -13.594 53.241 65.675 1.00 41.56 89 ILE A N 1
ATOM 702 C CA . ILE A 1 89 ? -13.171 54.145 66.730 1.00 41.28 89 ILE A CA 1
ATOM 703 C C . ILE A 1 89 ? -11.775 53.787 67.205 1.00 40.65 89 ILE A C 1
ATOM 704 O O . ILE A 1 89 ? -11.516 52.651 67.606 1.00 36.64 89 ILE A O 1
ATOM 709 N N . ILE A 1 90 ? -10.886 54.774 67.172 1.00 39.11 90 ILE A N 1
ATOM 710 C CA . ILE A 1 90 ? -9.468 54.559 67.475 1.00 40.91 90 ILE A CA 1
ATOM 711 C C . ILE A 1 90 ? -9.104 55.270 68.773 1.00 41.49 90 ILE A C 1
ATOM 712 O O . ILE A 1 90 ? -9.392 56.449 68.940 1.00 36.73 90 ILE A O 1
ATOM 717 N N . PHE A 1 91 ? -8.484 54.539 69.692 1.00 39.64 91 PHE A N 1
ATOM 718 C CA . PHE A 1 91 ? -8.088 55.097 70.972 1.00 37.25 91 PHE A CA 1
ATOM 719 C C . PHE A 1 91 ? -6.590 55.171 71.103 1.00 35.93 91 PHE A C 1
ATOM 720 O O . PHE A 1 91 ? -5.877 54.285 70.640 1.00 36.95 91 PHE A O 1
ATOM 728 N N . ALA A 1 92 ? -6.120 56.207 71.787 1.00 34.97 92 ALA A N 1
ATOM 729 C CA . ALA A 1 92 ? -4.706 56.327 72.107 1.00 33.61 92 ALA A CA 1
ATOM 730 C C . ALA A 1 92 ? -4.587 56.861 73.521 1.00 39.76 92 ALA A C 1
ATOM 731 O O . ALA A 1 92 ? -5.006 57.985 73.825 1.00 38.35 92 ALA A O 1
ATOM 733 N N . ASN A 1 93 ? -4.046 56.005 74.378 1.00 38.31 93 ASN A N 1
ATOM 734 C CA . ASN A 1 93 ? -3.702 56.328 75.750 1.00 40.09 93 ASN A CA 1
ATOM 735 C C . ASN A 1 93 ? -2.225 56.055 75.951 1.00 42.36 93 ASN A C 1
ATOM 736 O O . ASN A 1 93 ? -1.631 55.289 75.189 1.00 44.90 93 ASN A O 1
ATOM 741 N N . PRO A 1 94 ? -1.625 56.657 76.985 1.00 44.62 94 PRO A N 1
ATOM 742 C CA . PRO A 1 94 ? -0.241 56.284 77.284 1.00 41.35 94 PRO A CA 1
ATOM 743 C C . PRO A 1 94 ? -0.069 54.774 77.342 1.00 46.18 94 PRO A C 1
ATOM 744 O O . PRO A 1 94 ? -0.766 54.094 78.102 1.00 47.01 94 PRO A O 1
ATOM 748 N N . GLY A 1 95 ? 0.825 54.248 76.510 1.00 42.39 95 GLY A N 1
ATOM 749 C CA . GLY A 1 95 ? 1.148 52.836 76.569 1.00 37.20 95 GLY A CA 1
ATOM 750 C C . GLY A 1 95 ? 0.212 51.905 75.814 1.00 32.20 95 GLY A C 1
ATOM 751 O O . GLY A 1 95 ? 0.431 50.694 75.791 1.00 37.12 95 GLY A O 1
ATOM 752 N N . HIS A 1 96 ? -0.815 52.453 75.175 1.00 32.47 96 HIS A N 1
ATOM 753 C CA . HIS A 1 96 ? -1.864 51.602 74.619 1.00 36.41 96 HIS A CA 1
ATOM 754 C C . HIS A 1 96 ? -2.614 52.295 73.507 1.00 35.46 96 HIS A C 1
ATOM 755 O O . HIS A 1 96 ? -3.325 53.270 73.744 1.00 36.78 96 HIS A O 1
ATOM 762 N N . VAL A 1 97 ? -2.446 51.785 72.289 1.00 31.88 97 VAL A N 1
ATOM 763 C CA . VAL A 1 97 ? -3.221 52.259 71.150 1.00 30.19 97 VAL A CA 1
ATOM 764 C C . VAL A 1 97 ? -4.055 51.086 70.632 1.00 30.14 97 VAL A C 1
ATOM 765 O O . VAL A 1 97 ? -3.534 49.996 70.436 1.00 29.71 97 VAL A O 1
ATOM 769 N N . PHE A 1 98 ? -5.340 51.309 70.409 1.00 31.83 98 PHE A N 1
ATOM 770 C CA . PHE A 1 98 ? -6.195 50.215 69.977 1.00 31.99 98 PHE A CA 1
ATOM 771 C C . PHE A 1 98 ? -7.386 50.748 69.207 1.00 31.65 98 PHE A C 1
ATOM 772 O O . PHE A 1 98 ? -7.656 51.945 69.218 1.00 31.96 98 PHE A O 1
ATOM 780 N N . VAL A 1 99 ? -8.077 49.857 68.506 1.00 29.54 99 VAL A N 1
ATOM 781 C CA . VAL A 1 99 ? -9.180 50.271 67.666 1.00 31.72 99 VAL A CA 1
ATOM 782 C C . VAL A 1 99 ? -10.358 49.323 67.871 1.00 35.16 99 VAL A C 1
ATOM 783 O O . VAL A 1 99 ? -10.187 48.110 68.053 1.00 31.69 99 VAL A O 1
ATOM 787 N N . ARG A 1 100 ? -11.558 49.881 67.890 1.00 33.70 100 ARG A N 1
ATOM 788 C CA . ARG A 1 100 ? -12.742 49.051 68.048 1.00 41.21 100 ARG A CA 1
ATOM 789 C C . ARG A 1 100 ? -13.678 49.228 66.878 1.00 42.95 100 ARG A C 1
ATOM 790 O O . ARG A 1 100 ? -13.918 50.339 66.419 1.00 36.15 100 ARG A O 1
ATOM 798 N N . LEU A 1 101 ? -14.204 48.111 66.401 1.00 43.83 101 LEU A N 1
ATOM 799 C CA . LEU A 1 101 ? -15.214 48.126 65.355 1.00 45.65 101 LEU A CA 1
ATOM 800 C C . LEU A 1 101 ? -16.571 47.745 65.962 1.00 46.40 101 LEU A C 1
ATOM 801 O O . LEU A 1 101 ? -16.846 46.566 66.147 1.00 43.12 101 LEU A O 1
ATOM 806 N N . SER A 1 102 ? -17.402 48.737 66.291 1.00 52.79 102 SER A N 1
ATOM 807 C CA . SER A 1 102 ? -18.658 48.485 67.017 1.00 63.54 102 SER A CA 1
ATOM 808 C C . SER A 1 102 ? -19.657 47.661 66.214 1.00 69.28 102 SER A C 1
ATOM 809 O O . SER A 1 102 ? -20.567 47.044 66.774 1.00 68.74 102 SER A O 1
ATOM 812 N N . GLU A 1 103 ? -19.486 47.659 64.900 1.00 70.14 103 GLU A N 1
ATOM 813 C CA . GLU A 1 103 ? -20.337 46.871 64.021 1.00 76.91 103 GLU A CA 1
ATOM 814 C C . GLU A 1 103 ? -20.179 45.365 64.262 1.00 79.26 103 GLU A C 1
ATOM 815 O O . GLU A 1 103 ? -21.091 44.595 63.976 1.00 87.87 103 GLU A O 1
ATOM 821 N N . ASN A 1 104 ? -19.038 44.948 64.807 1.00 69.15 104 ASN A N 1
ATOM 822 C CA . ASN A 1 104 ? -18.752 43.521 64.956 1.00 63.43 104 ASN A CA 1
ATOM 823 C C . ASN A 1 104 ? -18.222 43.112 66.324 1.00 56.04 104 ASN A C 1
ATOM 824 O O . ASN A 1 104 ? -17.911 41.939 66.548 1.00 52.40 104 ASN A O 1
ATOM 829 N N . GLY A 1 105 ? -18.115 44.067 67.241 1.00 51.39 105 GLY A N 1
ATOM 830 C CA . GLY A 1 105 ? -17.646 43.753 68.580 1.00 45.34 105 GLY A CA 1
ATOM 831 C C . GLY A 1 105 ? -16.196 43.292 68.577 1.00 43.92 105 GLY A C 1
ATOM 832 O O . GLY A 1 105 ? -15.789 42.503 69.422 1.00 49.39 105 GLY A O 1
ATOM 833 N N . ILE A 1 106 ? -15.407 43.796 67.628 1.00 39.04 106 ILE A N 1
ATOM 834 C CA . ILE A 1 106 ? -13.999 43.419 67.543 1.00 37.91 106 ILE A CA 1
ATOM 835 C C . ILE A 1 106 ? -13.073 44.569 67.926 1.00 39.54 106 ILE A C 1
ATOM 836 O O . ILE A 1 106 ? -13.266 45.690 67.480 1.00 38.49 106 ILE A O 1
ATOM 841 N N . GLU A 1 107 ? -12.084 44.277 68.764 1.00 38.61 107 GLU A N 1
ATOM 842 C CA . GLU A 1 107 ? -11.045 45.235 69.120 1.00 34.81 107 GLU A CA 1
ATOM 843 C C . GLU A 1 107 ? -9.688 44.742 68.625 1.00 36.98 107 GLU A C 1
ATOM 844 O O . GLU A 1 107 ? -9.397 43.551 68.675 1.00 39.97 107 GLU A O 1
ATOM 850 N N . THR A 1 108 ? -8.851 45.661 68.157 1.00 34.98 108 THR A N 1
ATOM 851 C CA . THR A 1 108 ? -7.493 45.306 67.759 1.00 30.28 108 THR A CA 1
ATOM 852 C C . THR A 1 108 ? -6.478 46.157 68.524 1.00 31.68 108 THR A C 1
ATOM 853 O O . THR A 1 108 ? -6.539 47.393 68.485 1.00 30.91 108 THR A O 1
ATOM 857 N N . PRO A 1 109 ? -5.545 45.502 69.222 1.00 27.36 109 PRO A N 1
ATOM 858 C CA . PRO A 1 109 ? -4.456 46.259 69.835 1.00 31.12 109 PRO A CA 1
ATOM 859 C C . PRO A 1 109 ? -3.482 46.722 68.745 1.00 35.09 109 PRO A C 1
ATOM 860 O O . PRO A 1 109 ? -2.870 45.911 68.049 1.00 34.28 109 PRO A O 1
ATOM 864 N N . ILE A 1 110 ? -3.370 48.029 68.578 1.00 32.19 110 ILE A N 1
ATOM 865 C CA . ILE A 1 110 ? -2.463 48.566 67.572 1.00 28.63 110 ILE A CA 1
ATOM 866 C C . ILE A 1 110 ? -1.046 48.616 68.169 1.00 35.23 110 ILE A C 1
ATOM 867 O O . ILE A 1 110 ? -0.074 48.272 67.506 1.00 30.42 110 ILE A O 1
ATOM 872 N N . TRP A 1 111 ? -0.941 49.045 69.424 1.00 34.00 111 TRP A N 1
ATOM 873 C CA . TRP A 1 111 ? 0.350 49.130 70.105 1.00 34.19 111 TRP A CA 1
ATOM 874 C C . TRP A 1 111 ? 0.183 49.066 71.604 1.00 32.16 111 TRP A C 1
ATOM 875 O O . TRP A 1 111 ? -0.718 49.681 72.166 1.00 30.76 111 TRP A O 1
ATOM 886 N N . ILE A 1 112 ? 1.062 48.304 72.242 1.00 33.41 112 ILE A N 1
ATOM 887 C CA . ILE A 1 112 ? 1.146 48.278 73.701 1.00 36.98 112 ILE A CA 1
ATOM 888 C C . ILE A 1 112 ? 2.615 48.411 74.079 1.00 39.73 112 ILE A C 1
ATOM 889 O O . ILE A 1 112 ? 3.471 47.697 73.556 1.00 40.46 112 ILE A O 1
ATOM 894 N N . GLY A 1 113 ? 2.921 49.348 74.963 1.00 39.13 113 GLY A N 1
ATOM 895 C CA . GLY A 1 113 ? 4.283 49.471 75.425 1.00 40.82 113 GLY A CA 1
ATOM 896 C C . GLY A 1 113 ? 4.426 50.275 76.702 1.00 39.22 113 GLY A C 1
ATOM 897 O O . GLY A 1 113 ? 3.445 50.598 77.368 1.00 43.37 113 GLY A O 1
ATOM 898 N N . ASP A 1 114 ? 5.674 50.589 77.022 1.00 43.13 114 ASP A N 1
ATOM 899 C CA . ASP A 1 114 ? 6.057 51.412 78.169 1.00 45.65 114 ASP A CA 1
ATOM 900 C C . ASP A 1 114 ? 5.443 52.807 78.049 1.00 41.47 114 ASP A C 1
ATOM 901 O O . ASP A 1 114 ? 5.533 53.412 76.999 1.00 47.14 114 ASP A O 1
ATOM 906 N N . VAL A 1 115 ? 4.824 53.344 79.101 1.00 46.08 115 VAL A N 1
ATOM 907 C CA . VAL A 1 115 ? 4.305 54.710 78.988 1.00 43.53 115 VAL A CA 1
ATOM 908 C C . VAL A 1 115 ? 5.424 55.764 78.832 1.00 46.26 115 VAL A C 1
ATOM 909 O O . VAL A 1 115 ? 5.144 56.931 78.520 1.00 40.91 115 VAL A O 1
ATOM 913 N N . ASN A 1 116 ? 6.679 55.352 79.027 1.00 42.03 116 ASN A N 1
ATOM 914 C CA . ASN A 1 116 ? 7.814 56.250 78.807 1.00 48.83 116 ASN A CA 1
ATOM 915 C C . ASN A 1 116 ? 8.659 55.902 77.590 1.00 48.48 116 ASN A C 1
ATOM 916 O O . ASN A 1 116 ? 9.844 56.243 77.536 1.00 50.05 116 ASN A O 1
ATOM 921 N N . ALA A 1 117 ? 8.052 55.239 76.609 1.00 49.83 117 ALA A N 1
ATOM 922 C CA . ALA A 1 117 ? 8.793 54.747 75.446 1.00 47.26 117 ALA A CA 1
ATOM 923 C C . ALA A 1 117 ? 9.437 55.865 74.627 1.00 44.72 117 ALA A C 1
ATOM 924 O O . ALA A 1 117 ? 10.407 55.621 73.882 1.00 43.01 117 ALA A O 1
ATOM 926 N N . ASP A 1 118 ? 8.894 57.078 74.744 1.00 34.72 118 ASP A N 1
ATOM 927 C CA . ASP A 1 118 ? 9.447 58.225 74.026 1.00 39.00 118 ASP A CA 1
ATOM 928 C C . ASP A 1 118 ? 10.917 58.483 74.371 1.00 55.32 118 ASP A C 1
ATOM 929 O O . ASP A 1 118 ? 11.639 59.148 73.619 1.00 55.38 118 ASP A O 1
ATOM 934 N N . GLU A 1 119 ? 11.353 57.950 75.511 1.00 54.32 119 GLU A N 1
ATOM 935 C CA . GLU A 1 119 ? 12.746 58.046 75.925 1.00 60.35 119 GLU A CA 1
ATOM 936 C C . GLU A 1 119 ? 13.658 57.464 74.842 1.00 65.39 119 GLU A C 1
ATOM 937 O O . GLU A 1 119 ? 14.808 57.862 74.706 1.00 67.28 119 GLU A O 1
ATOM 943 N N . ASN A 1 120 ? 13.137 56.527 74.059 1.00 66.99 120 ASN A N 1
ATOM 944 C CA . ASN A 1 120 ? 13.901 55.979 72.948 1.00 73.35 120 ASN A CA 1
ATOM 945 C C . ASN A 1 120 ? 13.122 56.053 71.638 1.00 67.50 120 ASN A C 1
ATOM 946 O O . ASN A 1 120 ? 13.194 55.147 70.802 1.00 73.14 120 ASN A O 1
ATOM 951 N N . TYR A 1 121 ? 12.375 57.142 71.478 1.00 55.51 121 TYR A N 1
ATOM 952 C CA . TYR A 1 121 ? 11.635 57.411 70.250 1.00 50.28 121 TYR A CA 1
ATOM 953 C C . TYR A 1 121 ? 12.600 57.584 69.089 1.00 51.19 121 TYR A C 1
ATOM 954 O O . TYR A 1 121 ? 13.512 58.412 69.165 1.00 63.26 121 TYR A O 1
ATOM 963 N N . GLN A 1 122 ? 12.358 56.839 68.007 1.00 48.69 122 GLN A N 1
ATOM 964 C CA . GLN A 1 122 ? 13.281 56.719 66.874 1.00 68.99 122 GLN A CA 1
ATOM 965 C C . GLN A 1 122 ? 14.748 56.794 67.267 1.00 73.22 122 GLN A C 1
ATOM 966 O O . GLN A 1 122 ? 15.496 57.602 66.712 1.00 78.34 122 GLN A O 1
ATOM 972 N N . SER A 1 123 ? 15.164 55.984 68.228 1.00 76.54 123 SER A N 1
ATOM 973 C CA . SER A 1 123 ? 16.580 55.921 68.551 1.00 86.90 123 SER A CA 1
ATOM 974 C C . SER A 1 123 ? 17.235 54.720 67.867 1.00 94.23 123 SER A C 1
ATOM 975 O O . SER A 1 123 ? 16.552 53.881 67.269 1.00 97.51 123 SER A O 1
ATOM 978 N N . VAL A 1 124 ? 18.562 54.655 67.939 1.00 92.31 124 VAL A N 1
ATOM 979 C CA . VAL A 1 124 ? 19.322 53.645 67.213 1.00 85.46 124 VAL A CA 1
ATOM 980 C C . VAL A 1 124 ? 20.286 52.885 68.125 1.00 84.99 124 VAL A C 1
ATOM 981 O O . VAL A 1 124 ? 19.883 52.332 69.152 1.00 83.10 124 VAL A O 1
ATOM 985 N N . MET B 1 1 ? 16.817 52.339 57.233 1.00 34.02 1 MET B N 1
ATOM 986 C CA A MET B 1 1 ? 17.068 51.016 57.825 0.46 35.93 1 MET B CA 1
ATOM 987 C CA B MET B 1 1 ? 17.111 51.048 57.854 0.54 36.22 1 MET B CA 1
ATOM 988 C C . MET B 1 1 ? 16.302 50.814 59.128 1.00 32.00 1 MET B C 1
ATOM 989 O O . MET B 1 1 ? 15.567 49.841 59.260 1.00 35.36 1 MET B O 1
ATOM 998 N N . TYR B 1 2 ? 16.463 51.719 60.088 1.00 38.25 2 TYR B N 1
ATOM 999 C CA . TYR B 1 2 ? 15.882 51.501 61.411 1.00 35.42 2 TYR B CA 1
ATOM 1000 C C . TYR B 1 2 ? 14.365 51.646 61.393 1.00 37.10 2 TYR B C 1
ATOM 1001 O O . TYR B 1 2 ? 13.651 50.909 62.089 1.00 28.09 2 TYR B O 1
ATOM 1010 N N . THR B 1 3 ? 13.887 52.595 60.594 1.00 34.06 3 THR B N 1
ATOM 1011 C CA . THR B 1 3 ? 12.449 52.743 60.324 1.00 30.28 3 THR B CA 1
ATOM 1012 C C . THR B 1 3 ? 11.851 51.410 59.861 1.00 33.30 3 THR B C 1
ATOM 1013 O O . THR B 1 3 ? 10.854 50.931 60.419 1.00 31.43 3 THR B O 1
ATOM 1017 N N . GLU B 1 4 ? 12.466 50.811 58.839 1.00 34.13 4 GLU B N 1
ATOM 1018 C CA . GLU B 1 4 ? 11.922 49.582 58.262 1.00 29.39 4 GLU B CA 1
ATOM 1019 C C . GLU B 1 4 ? 11.937 48.439 59.275 1.00 26.56 4 GLU B C 1
ATOM 1020 O O . GLU B 1 4 ? 10.964 47.692 59.398 1.00 27.38 4 GLU B O 1
ATOM 1026 N N . VAL B 1 5 ? 13.036 48.308 60.010 1.00 28.78 5 VAL B N 1
ATOM 1027 C CA . VAL B 1 5 ? 13.140 47.280 61.044 1.00 29.60 5 VAL B CA 1
ATOM 1028 C C . VAL B 1 5 ? 12.074 47.498 62.102 1.00 30.14 5 VAL B C 1
ATOM 1029 O O . VAL B 1 5 ? 11.446 46.565 62.559 1.00 30.20 5 VAL B O 1
ATOM 1033 N N . ARG B 1 6 ? 11.872 48.750 62.490 1.00 29.97 6 ARG B N 1
ATOM 1034 C CA . ARG B 1 6 ? 10.873 49.029 63.508 1.00 31.15 6 ARG B CA 1
ATOM 1035 C C . ARG B 1 6 ? 9.485 48.658 63.008 1.00 25.22 6 ARG B C 1
ATOM 1036 O O . ARG B 1 6 ? 8.685 48.111 63.772 1.00 28.79 6 ARG B O 1
ATOM 1044 N N . GLU B 1 7 ? 9.190 48.965 61.738 1.00 22.61 7 GLU B N 1
ATOM 1045 C CA . GLU B 1 7 ? 7.887 48.602 61.183 1.00 25.14 7 GLU B CA 1
ATOM 1046 C C . GLU B 1 7 ? 7.714 47.073 61.124 1.00 29.12 7 GLU B C 1
ATOM 1047 O O . GLU B 1 7 ? 6.620 46.563 61.384 1.00 32.20 7 GLU B O 1
ATOM 1053 N N . LEU B 1 8 ? 8.779 46.356 60.773 1.00 30.82 8 LEU B N 1
ATOM 1054 C CA . LEU B 1 8 ? 8.738 44.882 60.735 1.00 24.45 8 LEU B CA 1
ATOM 1055 C C . LEU B 1 8 ? 8.498 44.331 62.139 1.00 30.98 8 LEU B C 1
ATOM 1056 O O . LEU B 1 8 ? 7.635 43.457 62.355 1.00 31.26 8 LEU B O 1
ATOM 1061 N N . VAL B 1 9 ? 9.273 44.833 63.094 1.00 28.59 9 VAL B N 1
ATOM 1062 C CA . VAL B 1 9 ? 9.152 44.363 64.478 1.00 28.30 9 VAL B CA 1
ATOM 1063 C C . VAL B 1 9 ? 7.757 44.626 65.021 1.00 29.56 9 VAL B C 1
ATOM 1064 O O . VAL B 1 9 ? 7.165 43.784 65.707 1.00 33.00 9 VAL B O 1
ATOM 1068 N N . ASN B 1 10 ? 7.217 45.789 64.697 1.00 26.33 10 ASN B N 1
ATOM 1069 C CA . ASN B 1 10 ? 5.908 46.140 65.238 1.00 29.27 10 ASN B CA 1
ATOM 1070 C C . ASN B 1 10 ? 4.810 45.320 64.561 1.00 29.18 10 ASN B C 1
ATOM 1071 O O . ASN B 1 10 ? 3.833 44.931 65.203 1.00 28.32 10 ASN B O 1
ATOM 1076 N N . PHE B 1 11 ? 4.993 45.020 63.281 1.00 31.10 11 PHE B N 1
ATOM 1077 C CA . PHE B 1 11 ? 4.087 44.100 62.593 1.00 26.02 11 PHE B CA 1
ATOM 1078 C C . PHE B 1 11 ? 3.992 42.749 63.308 1.00 29.10 11 PHE B C 1
ATOM 1079 O O . PHE B 1 11 ? 2.899 42.231 63.548 1.00 34.01 11 PHE B O 1
ATOM 1087 N N . VAL B 1 12 ? 5.142 42.181 63.639 1.00 27.76 12 VAL B N 1
ATOM 1088 C CA . VAL B 1 12 ? 5.184 40.901 64.331 1.00 34.73 12 VAL B CA 1
ATOM 1089 C C . VAL B 1 12 ? 4.583 40.992 65.742 1.00 32.96 12 VAL B C 1
ATOM 1090 O O . VAL B 1 12 ? 3.810 40.123 66.155 1.00 32.61 12 VAL B O 1
ATOM 1094 N N . CYS B 1 13 ? 4.941 42.040 66.476 1.00 28.95 13 CYS B N 1
ATOM 1095 C CA . CYS B 1 13 ? 4.449 42.234 67.836 1.00 30.03 13 CYS B CA 1
ATOM 1096 C C . CYS B 1 13 ? 2.946 42.486 67.912 1.00 34.95 13 CYS B C 1
ATOM 1097 O O . CYS B 1 13 ? 2.343 42.225 68.952 1.00 33.32 13 CYS B O 1
ATOM 1100 N N . ARG B 1 14 ? 2.331 42.965 66.830 1.00 32.32 14 ARG B N 1
ATOM 1101 C CA . ARG B 1 14 ? 0.873 43.143 66.845 1.00 30.30 14 ARG B CA 1
ATOM 1102 C C . ARG B 1 14 ? 0.130 41.804 66.930 1.00 32.96 14 ARG B C 1
ATOM 1103 O O . ARG B 1 14 ? -1.070 41.780 67.237 1.00 31.38 14 ARG B O 1
ATOM 1111 N N . TYR B 1 15 ? 0.828 40.692 66.677 1.00 31.82 15 TYR B N 1
ATOM 1112 C CA . TYR B 1 15 ? 0.250 39.360 66.944 1.00 35.41 15 TYR B CA 1
ATOM 1113 C C . TYR B 1 15 ? 0.369 38.965 68.423 1.00 41.61 15 TYR B C 1
ATOM 1114 O O . TYR B 1 15 ? -0.324 38.041 68.898 1.00 40.51 15 TYR B O 1
ATOM 1123 N N . LEU B 1 16 ? 1.264 39.648 69.133 1.00 30.17 16 LEU B N 1
ATOM 1124 C CA . LEU B 1 16 ? 1.603 39.307 70.506 1.00 36.74 16 LEU B CA 1
ATOM 1125 C C . LEU B 1 16 ? 0.888 40.184 71.522 1.00 39.46 16 LEU B C 1
ATOM 1126 O O . LEU B 1 16 ? 0.587 39.716 72.625 1.00 36.18 16 LEU B O 1
ATOM 1131 N N . PHE B 1 17 ? 0.632 41.445 71.164 1.00 32.69 17 PHE B N 1
ATOM 1132 C CA . PHE B 1 17 ? 0.082 42.416 72.119 1.00 39.93 17 PHE B CA 1
ATOM 1133 C C . PHE B 1 17 ? -1.170 41.880 72.764 1.00 40.64 17 PHE B C 1
ATOM 1134 O O . PHE B 1 17 ? -2.080 41.434 72.066 1.00 35.94 17 PHE B O 1
ATOM 1142 N N . GLY B 1 18 ? -1.210 41.914 74.091 1.00 46.10 18 GLY B N 1
ATOM 1143 C CA . GLY B 1 18 ? -2.367 41.448 74.828 1.00 41.78 18 GLY B CA 1
ATOM 1144 C C . GLY B 1 18 ? -2.396 39.955 75.121 1.00 46.00 18 GLY B C 1
ATOM 1145 O O . GLY B 1 18 ? -3.256 39.497 75.862 1.00 51.15 18 GLY B O 1
ATOM 1146 N N . HIS B 1 19 ? -1.470 39.194 74.546 1.00 38.23 19 HIS B N 1
ATOM 1147 C CA . HIS B 1 19 ? -1.439 37.757 74.769 1.00 38.31 19 HIS B CA 1
ATOM 1148 C C . HIS B 1 19 ? -0.133 37.343 75.435 1.00 43.13 19 HIS B C 1
ATOM 1149 O O . HIS B 1 19 ? -0.021 36.252 75.969 1.00 44.87 19 HIS B O 1
ATOM 1156 N N . ILE B 1 20 ? 0.858 38.223 75.369 1.00 44.30 20 ILE B N 1
ATOM 1157 C CA . ILE B 1 20 ? 2.105 38.053 76.094 1.00 41.52 20 ILE B CA 1
ATOM 1158 C C . ILE B 1 20 ? 2.247 39.333 76.895 1.00 44.79 20 ILE B C 1
ATOM 1159 O O . ILE B 1 20 ? 1.924 40.406 76.384 1.00 47.36 20 ILE B O 1
ATOM 1164 N N . PRO B 1 21 ? 2.674 39.233 78.167 1.00 47.01 21 PRO B N 1
ATOM 1165 C CA . PRO B 1 21 ? 2.749 40.447 78.992 1.00 44.07 21 PRO B CA 1
ATOM 1166 C C . PRO B 1 21 ? 3.654 41.510 78.372 1.00 44.91 21 PRO B C 1
ATOM 1167 O O . PRO B 1 21 ? 4.489 41.185 77.526 1.00 48.60 21 PRO B O 1
ATOM 1171 N N . ARG B 1 22 ? 3.438 42.763 78.767 1.00 43.26 22 ARG B N 1
ATOM 1172 C CA . ARG B 1 22 ? 4.061 43.942 78.170 1.00 49.99 22 ARG B CA 1
ATOM 1173 C C . ARG B 1 22 ? 5.591 43.909 78.178 1.00 51.95 22 ARG B C 1
ATOM 1174 O O . ARG B 1 22 ? 6.253 44.235 77.184 1.00 46.55 22 ARG B O 1
ATOM 1182 N N . ARG B 1 23 ? 6.153 43.526 79.317 1.00 48.80 23 ARG B N 1
ATOM 1183 C CA . ARG B 1 23 ? 7.599 43.580 79.489 1.00 56.93 23 ARG B CA 1
ATOM 1184 C C . ARG B 1 23 ? 8.336 42.572 78.591 1.00 51.96 23 ARG B C 1
ATOM 1185 O O . ARG B 1 23 ? 9.285 42.956 77.908 1.00 55.86 23 ARG B O 1
ATOM 1193 N N . PRO B 1 24 ? 7.903 41.297 78.563 1.00 50.38 24 PRO B N 1
ATOM 1194 C CA . PRO B 1 24 ? 8.588 40.370 77.650 1.00 48.86 24 PRO B CA 1
ATOM 1195 C C . PRO B 1 24 ? 8.427 40.718 76.160 1.00 52.93 24 PRO B C 1
ATOM 1196 O O . PRO B 1 24 ? 9.404 40.613 75.411 1.00 49.43 24 PRO B O 1
ATOM 1200 N N . VAL B 1 25 ? 7.219 41.091 75.738 1.00 49.66 25 VAL B N 1
ATOM 1201 C CA . VAL B 1 25 ? 7.004 41.535 74.356 1.00 42.72 25 VAL B CA 1
ATOM 1202 C C . VAL B 1 25 ? 7.992 42.642 73.969 1.00 45.31 25 VAL B C 1
ATOM 1203 O O . VAL B 1 25 ? 8.555 42.631 72.867 1.00 44.54 25 VAL B O 1
ATOM 1207 N N . GLY B 1 26 ? 8.207 43.590 74.879 1.00 40.71 26 GLY B N 1
ATOM 1208 C CA . GLY B 1 26 ? 9.115 44.696 74.608 1.00 41.21 26 GLY B CA 1
ATOM 1209 C C . GLY B 1 26 ? 10.546 44.244 74.395 1.00 43.71 26 GLY B C 1
ATOM 1210 O O . GLY B 1 26 ? 11.301 44.820 73.594 1.00 47.73 26 GLY B O 1
ATOM 1211 N N . ILE B 1 27 ? 10.924 43.195 75.109 1.00 47.85 27 ILE B N 1
ATOM 1212 C CA . ILE B 1 27 ? 12.292 42.700 75.071 1.00 53.26 27 ILE B CA 1
ATOM 1213 C C . ILE B 1 27 ? 12.438 41.812 73.843 1.00 53.17 27 ILE B C 1
ATOM 1214 O O . ILE B 1 27 ? 13.481 41.779 73.193 1.00 42.35 27 ILE B O 1
ATOM 1219 N N . PHE B 1 28 ? 11.364 41.111 73.511 1.00 48.43 28 PHE B N 1
ATOM 1220 C CA . PHE B 1 28 ? 11.329 40.349 72.279 1.00 42.81 28 PHE B CA 1
ATOM 1221 C C . PHE B 1 28 ? 11.508 41.262 71.064 1.00 41.65 28 PHE B C 1
ATOM 1222 O O . PHE B 1 28 ? 12.266 40.949 70.147 1.00 39.98 28 PHE B O 1
ATOM 1230 N N . GLY B 1 29 ? 10.813 42.393 71.060 1.00 39.26 29 GLY B N 1
ATOM 1231 C CA . GLY B 1 29 ? 10.879 43.287 69.920 1.00 34.35 29 GLY B CA 1
ATOM 1232 C C . GLY B 1 29 ? 12.254 43.919 69.790 1.00 43.63 29 GLY B C 1
ATOM 1233 O O . GLY B 1 29 ? 12.761 44.142 68.685 1.00 38.63 29 GLY B O 1
ATOM 1234 N N . ALA B 1 30 ? 12.867 44.217 70.929 1.00 44.62 30 ALA B N 1
ATOM 1235 C CA . ALA B 1 30 ? 14.196 44.817 70.924 1.00 49.61 30 ALA B CA 1
ATOM 1236 C C . ALA B 1 30 ? 15.211 43.826 70.365 1.00 41.26 30 ALA B C 1
ATOM 1237 O O . ALA B 1 30 ? 16.027 44.175 69.518 1.00 43.45 30 ALA B O 1
ATOM 1239 N N . GLU B 1 31 ? 15.131 42.583 70.823 1.00 39.15 31 GLU B N 1
ATOM 1240 C CA . GLU B 1 31 ? 16.023 41.526 70.350 1.00 45.51 31 GLU B CA 1
ATOM 1241 C C . GLU B 1 31 ? 15.841 41.216 68.867 1.00 49.99 31 GLU B C 1
ATOM 1242 O O . GLU B 1 31 ? 16.814 41.031 68.134 1.00 42.89 31 GLU B O 1
ATOM 1248 N N . LEU B 1 32 ? 14.590 41.148 68.429 1.00 43.96 32 LEU B N 1
ATOM 1249 C CA . LEU B 1 32 ? 14.309 40.894 67.026 1.00 41.30 32 LEU B CA 1
ATOM 1250 C C . LEU B 1 32 ? 14.859 42.033 66.173 1.00 35.94 32 LEU B C 1
ATOM 1251 O O . LEU B 1 32 ? 15.428 41.813 65.099 1.00 39.17 32 LEU B O 1
ATOM 1256 N N . GLY B 1 33 ? 14.695 43.251 66.674 1.00 37.09 33 GLY B N 1
ATOM 1257 C CA . GLY B 1 33 ? 15.146 44.430 65.979 1.00 32.22 33 GLY B CA 1
ATOM 1258 C C . GLY B 1 33 ? 16.649 44.374 65.793 1.00 37.87 33 GLY B C 1
ATOM 1259 O O . GLY B 1 33 ? 17.163 44.640 64.713 1.00 42.47 33 GLY B O 1
ATOM 1260 N N . ASN B 1 34 ? 17.363 44.015 66.851 1.00 40.71 34 ASN B N 1
ATOM 1261 C CA . ASN B 1 34 ? 18.812 43.907 66.755 1.00 48.55 34 ASN B CA 1
ATOM 1262 C C . ASN B 1 34 ? 19.245 42.840 65.749 1.00 50.04 34 ASN B C 1
ATOM 1263 O O . ASN B 1 34 ? 20.101 43.111 64.910 1.00 44.96 34 ASN B O 1
ATOM 1268 N N . TYR B 1 35 ? 18.653 41.644 65.818 1.00 43.95 35 TYR B N 1
ATOM 1269 C CA . TYR B 1 35 ? 18.965 40.595 64.846 1.00 45.09 35 TYR B CA 1
ATOM 1270 C C . TYR B 1 35 ? 18.748 41.089 63.429 1.00 43.85 35 TYR B C 1
ATOM 1271 O O . TYR B 1 35 ? 19.545 40.818 62.534 1.00 43.53 35 TYR B O 1
ATOM 1280 N N . LEU B 1 36 ? 17.638 41.778 63.221 1.00 34.51 36 LEU B N 1
ATOM 1281 C CA . LEU B 1 36 ? 17.265 42.192 61.876 1.00 39.42 36 LEU B CA 1
ATOM 1282 C C . LEU B 1 36 ? 18.248 43.217 61.338 1.00 37.35 36 LEU B C 1
ATOM 1283 O O . LEU B 1 36 ? 18.598 43.192 60.152 1.00 38.55 36 LEU B O 1
ATOM 1288 N N . VAL B 1 37 ? 18.672 44.130 62.205 1.00 39.59 37 VAL B N 1
ATOM 1289 C CA . VAL B 1 37 ? 19.641 45.128 61.802 1.00 40.08 37 VAL B CA 1
ATOM 1290 C C . VAL B 1 37 ? 20.918 44.436 61.328 1.00 46.81 37 VAL B C 1
ATOM 1291 O O . VAL B 1 37 ? 21.440 44.737 60.252 1.00 46.87 37 VAL B O 1
ATOM 1295 N N . SER B 1 38 ? 21.387 43.470 62.101 1.00 46.47 38 SER B N 1
ATOM 1296 C CA . SER B 1 38 ? 22.559 42.700 61.706 1.00 45.68 38 SER B CA 1
ATOM 1297 C C . SER B 1 38 ? 22.347 41.969 60.374 1.00 48.17 38 SER B C 1
ATOM 1298 O O . SER B 1 38 ? 23.196 42.010 59.494 1.00 58.13 38 SER B O 1
ATOM 1301 N N . HIS B 1 39 ? 21.192 41.327 60.236 1.00 50.54 39 HIS B N 1
ATOM 1302 C CA . HIS B 1 39 ? 20.830 40.509 59.080 1.00 52.14 39 HIS B CA 1
ATOM 1303 C C . HIS B 1 39 ? 20.658 41.349 57.810 1.00 55.72 39 HIS B C 1
ATOM 1304 O O . HIS B 1 39 ? 20.927 40.873 56.704 1.00 57.17 39 HIS B O 1
ATOM 1311 N N . PHE B 1 40 ? 20.222 42.599 57.977 1.00 43.73 40 PHE B N 1
ATOM 1312 C CA . PHE B 1 40 ? 19.921 43.490 56.848 1.00 39.73 40 PHE B CA 1
ATOM 1313 C C . PHE B 1 40 ? 21.110 44.346 56.384 1.00 44.73 40 PHE B C 1
ATOM 1314 O O . PHE B 1 40 ? 21.154 44.782 55.229 1.00 41.31 40 PHE B O 1
ATOM 1322 N N . SER B 1 41 ? 22.047 44.607 57.293 1.00 40.53 41 SER B N 1
ATOM 1323 C CA . SER B 1 41 ? 23.068 45.638 57.075 1.00 41.64 41 SER B CA 1
ATOM 1324 C C . SER B 1 41 ? 23.969 45.402 55.862 1.00 48.31 41 SER B C 1
ATOM 1325 O O . SER B 1 41 ? 24.287 46.336 55.147 1.00 49.35 41 SER B O 1
ATOM 1328 N N . SER B 1 42 ? 24.373 44.167 55.612 1.00 50.06 42 SER B N 1
ATOM 1329 C CA . SER B 1 42 ? 25.339 43.949 54.539 1.00 56.70 42 SER B CA 1
ATOM 1330 C C . SER B 1 42 ? 24.750 44.094 53.124 1.00 52.41 42 SER B C 1
ATOM 1331 O O . SER B 1 42 ? 25.494 44.272 52.173 1.00 53.71 42 SER B O 1
ATOM 1334 N N . THR B 1 43 ? 23.430 44.036 52.973 1.00 47.97 43 THR B N 1
ATOM 1335 C CA . THR B 1 43 ? 22.852 44.163 51.633 1.00 47.96 43 THR B CA 1
ATOM 1336 C C . THR B 1 43 ? 22.011 45.428 51.442 1.00 53.50 43 THR B C 1
ATOM 1337 O O . THR B 1 43 ? 21.543 45.707 50.331 1.00 52.91 43 THR B O 1
ATOM 1341 N N . TRP B 1 44 ? 21.830 46.195 52.514 1.00 52.39 44 TRP B N 1
ATOM 1342 C CA . TRP B 1 44 ? 20.980 47.393 52.470 1.00 40.47 44 TRP B CA 1
ATOM 1343 C C . TRP B 1 44 ? 21.568 48.473 51.557 1.00 44.28 44 TRP B C 1
ATOM 1344 O O . TRP B 1 44 ? 22.624 49.037 51.842 1.00 51.85 44 TRP B O 1
ATOM 1355 N N . ASP B 1 45 ? 20.876 48.757 50.462 1.00 40.49 45 ASP B N 1
ATOM 1356 C CA . ASP B 1 45 ? 21.307 49.791 49.522 1.00 45.65 45 ASP B CA 1
ATOM 1357 C C . ASP B 1 45 ? 20.110 50.674 49.160 1.00 42.56 45 ASP B C 1
ATOM 1358 O O . ASP B 1 45 ? 19.256 50.285 48.369 1.00 42.43 45 ASP B O 1
ATOM 1363 N N . VAL B 1 46 ? 20.056 51.870 49.739 1.00 40.74 46 VAL B N 1
ATOM 1364 C CA . VAL B 1 46 ? 18.869 52.712 49.580 1.00 41.09 46 VAL B CA 1
ATOM 1365 C C . VAL B 1 46 ? 18.657 53.125 48.135 1.00 45.48 46 VAL B C 1
ATOM 1366 O O . VAL B 1 46 ? 17.533 53.423 47.746 1.00 42.58 46 VAL B O 1
ATOM 1370 N N . ASN B 1 47 ? 19.730 53.134 47.338 1.00 45.16 47 ASN B N 1
ATOM 1371 C CA . ASN B 1 47 ? 19.624 53.498 45.923 1.00 44.73 47 ASN B CA 1
ATOM 1372 C C . ASN B 1 47 ? 19.071 52.358 45.079 1.00 49.56 47 ASN B C 1
ATOM 1373 O O . ASN B 1 47 ? 18.602 52.580 43.967 1.00 45.78 47 ASN B O 1
ATOM 1378 N N . HIS B 1 48 ? 19.119 51.137 45.611 1.00 52.33 48 HIS B N 1
ATOM 1379 C CA . HIS B 1 48 ? 18.504 50.001 44.932 1.00 54.36 48 HIS B CA 1
ATOM 1380 C C . HIS B 1 48 ? 17.776 49.123 45.944 1.00 45.11 48 HIS B C 1
ATOM 1381 O O . HIS B 1 48 ? 18.321 48.141 46.428 1.00 51.09 48 HIS B O 1
ATOM 1388 N N . PRO B 1 49 ? 16.527 49.486 46.264 1.00 44.99 49 PRO B N 1
ATOM 1389 C CA . PRO B 1 49 ? 15.761 48.810 47.322 1.00 41.70 49 PRO B CA 1
ATOM 1390 C C . PRO B 1 49 ? 15.625 47.297 47.116 1.00 44.21 49 PRO B C 1
ATOM 1391 O O . PRO B 1 49 ? 15.560 46.561 48.099 1.00 44.58 49 PRO B O 1
ATOM 1395 N N . LYS B 1 50 ? 15.583 46.833 45.871 1.00 49.49 50 LYS B N 1
ATOM 1396 C CA . LYS B 1 50 ? 15.370 45.406 45.627 1.00 51.09 50 LYS B CA 1
ATOM 1397 C C . LYS B 1 50 ? 16.643 44.578 45.776 1.00 46.32 50 LYS B C 1
ATOM 1398 O O . LYS B 1 50 ? 16.569 43.374 46.017 1.00 53.01 50 LYS B O 1
ATOM 1404 N N . ASN B 1 51 ? 17.803 45.210 45.630 1.00 47.57 51 ASN B N 1
ATOM 1405 C CA . ASN B 1 51 ? 19.076 44.505 45.793 1.00 50.80 51 ASN B CA 1
ATOM 1406 C C . ASN B 1 51 ? 19.142 43.865 47.174 1.00 54.11 51 ASN B C 1
ATOM 1407 O O . ASN B 1 51 ? 19.059 44.555 48.194 1.00 51.03 51 ASN B O 1
ATOM 1412 N N . GLY B 1 52 ? 19.254 42.541 47.202 1.00 53.81 52 GLY B N 1
ATOM 1413 C CA . GLY B 1 52 ? 19.359 41.805 48.448 1.00 50.42 52 GLY B CA 1
ATOM 1414 C C . GLY B 1 52 ? 18.021 41.415 49.052 1.00 49.03 52 GLY B C 1
ATOM 1415 O O . GLY B 1 52 ? 17.973 40.864 50.146 1.00 50.29 52 GLY B O 1
ATOM 1416 N N . GLU B 1 53 ? 16.941 41.703 48.336 1.00 46.70 53 GLU B N 1
ATOM 1417 C CA . GLU B 1 53 ? 15.583 41.435 48.816 1.00 48.10 53 GLU B CA 1
ATOM 1418 C C . GLU B 1 53 ? 15.374 39.995 49.297 1.00 49.68 53 GLU B C 1
ATOM 1419 O O . GLU B 1 53 ? 14.747 39.746 50.337 1.00 43.10 53 GLU B O 1
ATOM 1425 N N . MET B 1 54 ? 15.914 39.048 48.547 1.00 51.36 54 MET B N 1
ATOM 1426 C CA . MET B 1 54 ? 15.722 37.647 48.866 1.00 50.00 54 MET B CA 1
ATOM 1427 C C . MET B 1 54 ? 16.519 37.253 50.095 1.00 44.26 54 MET B C 1
ATOM 1428 O O . MET B 1 54 ? 16.030 36.511 50.943 1.00 45.32 54 MET B O 1
ATOM 1433 N N . LYS B 1 55 ? 17.749 37.743 50.193 1.00 39.48 55 LYS B N 1
ATOM 1434 C CA . LYS B 1 55 ? 18.578 37.417 51.348 1.00 45.88 55 LYS B CA 1
ATOM 1435 C C . LYS B 1 55 ? 17.976 37.921 52.650 1.00 46.84 55 LYS B C 1
ATOM 1436 O O . LYS B 1 55 ? 18.260 37.380 53.715 1.00 43.97 55 LYS B O 1
ATOM 1442 N N . ARG B 1 56 ? 17.145 38.960 52.568 1.00 43.57 56 ARG B N 1
ATOM 1443 C CA . ARG B 1 56 ? 16.625 39.603 53.771 1.00 46.16 56 ARG B CA 1
ATOM 1444 C C . ARG B 1 56 ? 15.297 39.031 54.230 1.00 46.06 56 ARG B C 1
ATOM 1445 O O . ARG B 1 56 ? 14.941 39.148 55.406 1.00 43.67 56 ARG B O 1
ATOM 1453 N N . MET B 1 57 ? 14.566 38.411 53.308 1.00 45.27 57 MET B N 1
ATOM 1454 C CA . MET B 1 57 ? 13.228 37.928 53.613 1.00 39.83 57 MET B CA 1
ATOM 1455 C C . MET B 1 57 ? 13.239 36.970 54.797 1.00 43.19 57 MET B C 1
ATOM 1456 O O . MET B 1 57 ? 14.191 36.214 54.993 1.00 44.00 57 MET B O 1
ATOM 1461 N N . ILE B 1 58 ? 12.189 37.031 55.604 1.00 39.17 58 ILE B N 1
ATOM 1462 C CA A ILE B 1 58 ? 12.034 36.206 56.789 0.47 42.63 58 ILE B CA 1
ATOM 1463 C CA B ILE B 1 58 ? 12.082 36.098 56.717 0.53 43.02 58 ILE B CA 1
ATOM 1464 C C . ILE B 1 58 ? 10.755 35.368 56.659 1.00 41.52 58 ILE B C 1
ATOM 1465 O O . ILE B 1 58 ? 9.806 35.813 56.015 1.00 43.86 58 ILE B O 1
ATOM 1474 N N . ASN B 1 59 ? 10.732 34.201 57.295 1.00 45.03 59 ASN B N 1
ATOM 1475 C CA . ASN B 1 59 ? 9.589 33.284 57.309 1.00 42.31 59 ASN B CA 1
ATOM 1476 C C . ASN B 1 59 ? 9.189 33.011 58.758 1.00 45.43 59 ASN B C 1
ATOM 1477 O O . ASN B 1 59 ? 10.019 32.573 59.560 1.00 44.97 59 ASN B O 1
ATOM 1482 N N . THR B 1 60 ? 7.930 33.273 59.105 1.00 42.17 60 THR B N 1
ATOM 1483 C CA . THR B 1 60 ? 7.509 33.191 60.504 1.00 42.34 60 THR B CA 1
ATOM 1484 C C . THR B 1 60 ? 7.637 31.778 61.087 1.00 49.23 60 THR B C 1
ATOM 1485 O O . THR B 1 60 ? 7.654 31.591 62.310 1.00 49.61 60 THR B O 1
ATOM 1489 N N . THR B 1 61 ? 7.741 30.788 60.213 1.00 46.17 61 THR B N 1
ATOM 1490 C CA . THR B 1 61 ? 7.894 29.414 60.666 1.00 53.04 61 THR B CA 1
ATOM 1491 C C . THR B 1 61 ? 9.355 28.965 60.652 1.00 58.15 61 THR B C 1
ATOM 1492 O O . THR B 1 61 ? 9.871 28.473 61.659 1.00 56.09 61 THR B O 1
ATOM 1496 N N . THR B 1 62 ? 10.024 29.151 59.515 1.00 54.50 62 THR B N 1
ATOM 1497 C CA . THR B 1 62 ? 11.339 28.553 59.318 1.00 47.81 62 THR B CA 1
ATOM 1498 C C . THR B 1 62 ? 12.536 29.453 59.636 1.00 48.21 62 THR B C 1
ATOM 1499 O O . THR B 1 62 ? 13.665 28.968 59.702 1.00 48.02 62 THR B O 1
ATOM 1503 N N . SER B 1 63 ? 12.314 30.752 59.823 1.00 44.92 63 SER B N 1
ATOM 1504 C CA . SER B 1 63 ? 13.409 31.630 60.241 1.00 37.54 63 SER B CA 1
ATOM 1505 C C . SER B 1 63 ? 13.592 31.531 61.741 1.00 40.91 63 SER B C 1
ATOM 1506 O O . SER B 1 63 ? 12.641 31.708 62.506 1.00 48.09 63 SER B O 1
ATOM 1509 N N . LEU B 1 64 ? 14.817 31.255 62.168 1.00 48.63 64 LEU B N 1
ATOM 1510 C CA . LEU B 1 64 ? 15.077 31.020 63.585 1.00 45.88 64 LEU B CA 1
ATOM 1511 C C . LEU B 1 64 ? 15.101 32.292 64.410 1.00 44.99 64 LEU B C 1
ATOM 1512 O O . LEU B 1 64 ? 15.125 32.229 65.635 1.00 38.89 64 LEU B O 1
ATOM 1517 N N . CYS B 1 65 ? 15.059 33.451 63.756 1.00 35.36 65 CYS B N 1
ATOM 1518 C CA . CYS B 1 65 ? 15.147 34.683 64.512 1.00 39.59 65 CYS B CA 1
ATOM 1519 C C . CYS B 1 65 ? 13.979 34.837 65.488 1.00 42.18 65 CYS B C 1
ATOM 1520 O O . CYS B 1 65 ? 14.132 35.424 66.551 1.00 44.09 65 CYS B O 1
ATOM 1523 N N . PHE B 1 66 ? 12.814 34.307 65.147 1.00 38.98 66 PHE B N 1
ATOM 1524 C CA . PHE B 1 66 ? 11.690 34.439 66.070 1.00 38.52 66 PHE B CA 1
ATOM 1525 C C . PHE B 1 66 ? 11.897 33.666 67.382 1.00 37.04 66 PHE B C 1
ATOM 1526 O O . PHE B 1 66 ? 11.724 34.229 68.465 1.00 41.72 66 PHE B O 1
ATOM 1534 N N . ALA B 1 67 ? 12.281 32.396 67.282 1.00 40.12 67 ALA B N 1
ATOM 1535 C CA . ALA B 1 67 ? 12.489 31.559 68.472 1.00 41.59 67 ALA B CA 1
ATOM 1536 C C . ALA B 1 67 ? 13.655 32.060 69.318 1.00 42.67 67 ALA B C 1
ATOM 1537 O O . ALA B 1 67 ? 13.574 32.111 70.545 1.00 48.11 67 ALA B O 1
ATOM 1539 N N . SER B 1 68 ? 14.745 32.424 68.663 1.00 38.73 68 SER B N 1
ATOM 1540 C CA . SER B 1 68 ? 15.912 32.892 69.394 1.00 40.59 68 SER B CA 1
ATOM 1541 C C . SER B 1 68 ? 15.652 34.261 70.026 1.00 38.51 68 SER B C 1
ATOM 1542 O O . SER B 1 68 ? 16.156 34.545 71.097 1.00 41.00 68 SER B O 1
ATOM 1545 N N . SER B 1 69 ? 14.841 35.103 69.389 1.00 38.90 69 SER B N 1
ATOM 1546 C CA . SER B 1 69 ? 14.460 36.370 70.022 1.00 38.02 69 SER B CA 1
ATOM 1547 C C . SER B 1 69 ? 13.592 36.143 71.251 1.00 43.08 69 SER B C 1
ATOM 1548 O O . SER B 1 69 ? 13.713 36.871 72.239 1.00 45.59 69 SER B O 1
ATOM 1551 N N . ALA B 1 70 ? 12.719 35.139 71.178 1.00 40.79 70 ALA B N 1
ATOM 1552 C CA . ALA B 1 70 ? 11.889 34.740 72.307 1.00 46.10 70 ALA B CA 1
ATOM 1553 C C . ALA B 1 70 ? 12.757 34.297 73.492 1.00 55.75 70 ALA B C 1
ATOM 1554 O O . ALA B 1 70 ? 12.625 34.815 74.606 1.00 57.90 70 ALA B O 1
ATOM 1556 N N . GLU B 1 71 ? 13.641 33.339 73.228 1.00 54.51 71 GLU B N 1
ATOM 1557 C CA . GLU B 1 71 ? 14.608 32.845 74.205 1.00 54.57 71 GLU B CA 1
ATOM 1558 C C . GLU B 1 71 ? 15.312 33.993 74.921 1.00 57.45 71 GLU B C 1
ATOM 1559 O O . GLU B 1 71 ? 15.369 34.023 76.150 1.00 59.57 71 GLU B O 1
ATOM 1565 N N . GLU B 1 72 ? 15.816 34.955 74.152 1.00 51.70 72 GLU B N 1
ATOM 1566 C CA . GLU B 1 72 ? 16.560 36.086 74.713 1.00 62.23 72 GLU B CA 1
ATOM 1567 C C . GLU B 1 72 ? 15.704 36.968 75.619 1.00 68.33 72 GLU B C 1
ATOM 1568 O O . GLU B 1 72 ? 16.229 37.810 76.345 1.00 68.72 72 GLU B O 1
ATOM 1574 N N . ALA B 1 73 ? 14.390 36.780 75.569 1.00 67.09 73 ALA B N 1
ATOM 1575 C CA . ALA B 1 73 ? 13.469 37.643 76.302 1.00 71.62 73 ALA B CA 1
ATOM 1576 C C . ALA B 1 73 ? 12.765 36.901 77.434 1.00 75.85 73 ALA B C 1
ATOM 1577 O O . ALA B 1 73 ? 11.815 37.415 78.032 1.00 78.39 73 ALA B O 1
ATOM 1579 N N . GLY B 1 74 ? 13.219 35.684 77.713 1.00 72.21 74 GLY B N 1
ATOM 1580 C CA . GLY B 1 74 ? 12.653 34.893 78.792 1.00 72.67 74 GLY B CA 1
ATOM 1581 C C . GLY B 1 74 ? 11.343 34.224 78.432 1.00 75.59 74 GLY B C 1
ATOM 1582 O O . GLY B 1 74 ? 10.844 33.362 79.158 1.00 76.37 74 GLY B O 1
ATOM 1583 N N . VAL B 1 75 ? 10.784 34.623 77.297 1.00 75.19 75 VAL B N 1
ATOM 1584 C CA . VAL B 1 75 ? 9.537 34.048 76.824 1.00 72.98 75 VAL B CA 1
ATOM 1585 C C . VAL B 1 75 ? 9.780 32.679 76.216 1.00 67.90 75 VAL B C 1
ATOM 1586 O O . VAL B 1 75 ? 10.568 32.559 75.275 1.00 70.36 75 VAL B O 1
ATOM 1590 N N . PRO B 1 76 ? 9.116 31.646 76.754 1.00 62.52 76 PRO B N 1
ATOM 1591 C CA . PRO B 1 76 ? 9.122 30.323 76.121 1.00 66.21 76 PRO B CA 1
ATOM 1592 C C . PRO B 1 76 ? 8.799 30.429 74.633 1.00 68.85 76 PRO B C 1
ATOM 1593 O O . PRO B 1 76 ? 7.718 30.897 74.276 1.00 73.00 76 PRO B O 1
ATOM 1597 N N . PRO B 1 77 ? 9.743 30.025 73.773 1.00 65.29 77 PRO B N 1
ATOM 1598 C CA . PRO B 1 77 ? 9.579 30.092 72.317 1.00 61.80 77 PRO B CA 1
ATOM 1599 C C . PRO B 1 77 ? 8.247 29.524 71.821 1.00 61.25 77 PRO B C 1
ATOM 1600 O O . PRO B 1 77 ? 7.753 29.962 70.778 1.00 56.03 77 PRO B O 1
ATOM 1604 N N . SER B 1 78 ? 7.666 28.580 72.559 1.00 55.14 78 SER B N 1
ATOM 1605 C CA . SER B 1 78 ? 6.381 28.019 72.162 1.00 50.03 78 SER B CA 1
ATOM 1606 C C . SER B 1 78 ? 5.286 29.079 72.273 1.00 49.88 78 SER B C 1
ATOM 1607 O O . SER B 1 78 ? 4.390 29.137 71.441 1.00 52.36 78 SER B O 1
ATOM 1610 N N . ASP B 1 79 ? 5.378 29.942 73.281 1.00 55.08 79 ASP B N 1
ATOM 1611 C CA . ASP B 1 79 ? 4.397 31.005 73.452 1.00 49.22 79 ASP B CA 1
ATOM 1612 C C . ASP B 1 79 ? 4.309 31.903 72.226 1.00 55.92 79 ASP B C 1
ATOM 1613 O O . ASP B 1 79 ? 3.211 32.311 71.825 1.00 52.83 79 ASP B O 1
ATOM 1618 N N . VAL B 1 80 ? 5.461 32.226 71.643 1.00 52.16 80 VAL B N 1
ATOM 1619 C CA . VAL B 1 80 ? 5.491 33.066 70.454 1.00 43.57 80 VAL B CA 1
ATOM 1620 C C . VAL B 1 80 ? 5.157 32.269 69.203 1.00 45.62 80 VAL B C 1
ATOM 1621 O O . VAL B 1 80 ? 4.388 32.739 68.355 1.00 48.60 80 VAL B O 1
ATOM 1625 N N . LEU B 1 81 ? 5.724 31.068 69.099 1.00 45.52 81 LEU B N 1
ATOM 1626 C CA . LEU B 1 81 ? 5.445 30.165 67.983 1.00 57.03 81 LEU B CA 1
ATOM 1627 C C . LEU B 1 81 ? 3.951 30.021 67.714 1.00 57.91 81 LEU B C 1
ATOM 1628 O O . LEU B 1 81 ? 3.506 30.110 66.567 1.00 62.32 81 LEU B O 1
ATOM 1633 N N . ARG B 1 82 ? 3.172 29.819 68.772 1.00 59.71 82 ARG B N 1
ATOM 1634 C CA . ARG B 1 82 ? 1.745 29.587 68.595 1.00 59.40 82 ARG B CA 1
ATOM 1635 C C . ARG B 1 82 ? 0.990 30.862 68.169 1.00 60.01 82 ARG B C 1
ATOM 1636 O O . ARG B 1 82 ? 0.005 30.772 67.435 1.00 57.59 82 ARG B O 1
ATOM 1644 N N . LEU B 1 83 ? 1.452 32.036 68.606 1.00 47.16 83 LEU B N 1
ATOM 1645 C CA . LEU B 1 83 ? 0.734 33.285 68.320 1.00 40.13 83 LEU B CA 1
ATOM 1646 C C . LEU B 1 83 ? 1.024 33.873 66.927 1.00 49.60 83 LEU B C 1
ATOM 1647 O O . LEU B 1 83 ? 0.236 34.660 66.401 1.00 50.66 83 LEU B O 1
ATOM 1652 N N . LEU B 1 84 ? 2.153 33.506 66.335 1.00 54.26 84 LEU B N 1
ATOM 1653 C CA . LEU B 1 84 ? 2.494 34.006 65.008 1.00 50.94 84 LEU B CA 1
ATOM 1654 C C . LEU B 1 84 ? 1.794 33.167 63.944 1.00 59.91 84 LEU B C 1
ATOM 1655 O O . LEU B 1 84 ? 1.478 32.000 64.180 1.00 53.41 84 LEU B O 1
ATOM 1660 N N . PRO B 1 85 ? 1.532 33.763 62.772 1.00 65.47 85 PRO B N 1
ATOM 1661 C CA . PRO B 1 85 ? 0.990 33.000 61.642 1.00 63.01 85 PRO B CA 1
ATOM 1662 C C . PRO B 1 85 ? 2.001 31.983 61.125 1.00 54.39 85 PRO B C 1
ATOM 1663 O O . PRO B 1 85 ? 3.195 32.202 61.258 1.00 50.57 85 PRO B O 1
ATOM 1667 N N . THR B 1 86 ? 1.537 30.882 60.547 1.00 62.07 86 THR B N 1
ATOM 1668 C CA . THR B 1 86 ? 2.461 29.887 60.019 1.00 57.77 86 THR B CA 1
ATOM 1669 C C . THR B 1 86 ? 2.829 30.211 58.571 1.00 51.38 86 THR B C 1
ATOM 1670 O O . THR B 1 86 ? 1.973 30.588 57.775 1.00 52.89 86 THR B O 1
ATOM 1674 N N . ASN B 1 87 ? 4.116 30.085 58.260 1.00 49.12 87 ASN B N 1
ATOM 1675 C CA . ASN B 1 87 ? 4.644 30.229 56.905 1.00 49.96 87 ASN B CA 1
ATOM 1676 C C . ASN B 1 87 ? 4.295 31.550 56.206 1.00 50.99 87 ASN B C 1
ATOM 1677 O O . ASN B 1 87 ? 4.080 31.590 54.997 1.00 53.17 87 ASN B O 1
ATOM 1682 N N . MET B 1 88 ? 4.263 32.632 56.970 1.00 48.77 88 MET B N 1
ATOM 1683 C CA . MET B 1 88 ? 4.199 33.963 56.372 1.00 46.26 88 MET B CA 1
ATOM 1684 C C . MET B 1 88 ? 5.594 34.452 55.992 1.00 51.81 88 MET B C 1
ATOM 1685 O O . MET B 1 88 ? 6.538 34.319 56.772 1.00 54.20 88 MET B O 1
ATOM 1690 N N . ILE B 1 89 ? 5.732 34.996 54.785 1.00 43.82 89 ILE B N 1
ATOM 1691 C CA . ILE B 1 89 ? 7.019 35.508 54.338 1.00 38.83 89 ILE B CA 1
ATOM 1692 C C . ILE B 1 89 ? 6.967 37.033 54.354 1.00 41.84 89 ILE B C 1
ATOM 1693 O O . ILE B 1 89 ? 6.066 37.629 53.771 1.00 37.47 89 ILE B O 1
ATOM 1698 N N . ILE B 1 90 ? 7.914 37.645 55.059 1.00 38.72 90 ILE B N 1
ATOM 1699 C CA . ILE B 1 90 ? 7.954 39.097 55.260 1.00 32.97 90 ILE B CA 1
ATOM 1700 C C . ILE B 1 90 ? 9.247 39.660 54.683 1.00 38.21 90 ILE B C 1
ATOM 1701 O O . ILE B 1 90 ? 10.327 39.113 54.900 1.00 36.44 90 ILE B O 1
ATOM 1706 N N . PHE B 1 91 ? 9.117 40.733 53.913 1.00 35.61 91 PHE B N 1
ATOM 1707 C CA . PHE B 1 91 ? 10.247 41.376 53.251 1.00 38.04 91 PHE B CA 1
ATOM 1708 C C . PHE B 1 91 ? 10.439 42.768 53.832 1.00 39.40 91 PHE B C 1
ATOM 1709 O O . PHE B 1 91 ? 9.463 43.461 54.141 1.00 38.32 91 PHE B O 1
ATOM 1717 N N . ALA B 1 92 ? 11.692 43.173 53.970 1.00 39.39 92 ALA B N 1
ATOM 1718 C CA . ALA B 1 92 ? 12.025 44.532 54.354 1.00 30.10 92 ALA B CA 1
ATOM 1719 C C . ALA B 1 92 ? 13.107 45.040 53.413 1.00 35.25 92 ALA B C 1
ATOM 1720 O O . ALA B 1 92 ? 14.218 44.511 53.382 1.00 38.09 92 ALA B O 1
ATOM 1722 N N . ASN B 1 93 ? 12.743 46.047 52.621 1.00 37.94 93 ASN B N 1
ATOM 1723 C CA . ASN B 1 93 ? 13.631 46.750 51.711 1.00 35.03 93 ASN B CA 1
ATOM 1724 C C . ASN B 1 93 ? 13.670 48.240 52.071 1.00 35.57 93 ASN B C 1
ATOM 1725 O O . ASN B 1 93 ? 12.746 48.740 52.721 1.00 33.05 93 ASN B O 1
ATOM 1730 N N . PRO B 1 94 ? 14.708 48.962 51.618 1.00 30.77 94 PRO B N 1
ATOM 1731 C CA . PRO B 1 94 ? 14.670 50.425 51.747 1.00 29.82 94 PRO B CA 1
ATOM 1732 C C . PRO B 1 94 ? 13.333 50.988 51.239 1.00 29.18 94 PRO B C 1
ATOM 1733 O O . PRO B 1 94 ? 12.947 50.737 50.103 1.00 32.29 94 PRO B O 1
ATOM 1737 N N . GLY B 1 95 ? 12.612 51.686 52.107 1.00 34.52 95 GLY B N 1
ATOM 1738 C CA . GLY B 1 95 ? 11.362 52.317 51.716 1.00 27.95 95 GLY B CA 1
ATOM 1739 C C . GLY B 1 95 ? 10.152 51.401 51.689 1.00 33.10 95 GLY B C 1
ATOM 1740 O O . GLY B 1 95 ? 9.045 51.855 51.405 1.00 34.07 95 GLY B O 1
ATOM 1741 N N . HIS B 1 96 ? 10.335 50.117 52.004 1.00 27.36 96 HIS B N 1
ATOM 1742 C CA . HIS B 1 96 ? 9.288 49.148 51.674 1.00 36.08 96 HIS B CA 1
ATOM 1743 C C . HIS B 1 96 ? 9.333 47.866 52.488 1.00 31.85 96 HIS B C 1
ATOM 1744 O O . HIS B 1 96 ? 10.215 47.023 52.310 1.00 38.26 96 HIS B O 1
ATOM 1751 N N . VAL B 1 97 ? 8.368 47.738 53.385 1.00 26.34 97 VAL B N 1
ATOM 1752 C CA . VAL B 1 97 ? 8.203 46.536 54.180 1.00 24.66 97 VAL B CA 1
ATOM 1753 C C . VAL B 1 97 ? 6.860 45.952 53.776 1.00 31.52 97 VAL B C 1
ATOM 1754 O O . VAL B 1 97 ? 5.867 46.686 53.618 1.00 27.45 97 VAL B O 1
ATOM 1758 N N . PHE B 1 98 ? 6.823 44.645 53.576 1.00 29.72 98 PHE B N 1
ATOM 1759 C CA . PHE B 1 98 ? 5.610 44.050 53.042 1.00 30.69 98 PHE B CA 1
ATOM 1760 C C . PHE B 1 98 ? 5.583 42.545 53.232 1.00 36.45 98 PHE B C 1
ATOM 1761 O O . PHE B 1 98 ? 6.604 41.935 53.515 1.00 36.99 98 PHE B O 1
ATOM 1769 N N . VAL B 1 99 ? 4.393 41.976 53.084 1.00 35.94 99 VAL B N 1
ATOM 1770 C CA . VAL B 1 99 ? 4.179 40.529 53.097 1.00 42.59 99 VAL B CA 1
ATOM 1771 C C . VAL B 1 99 ? 4.025 40.037 51.664 1.00 44.39 99 VAL B C 1
ATOM 1772 O O . VAL B 1 99 ? 3.365 40.687 50.852 1.00 40.88 99 VAL B O 1
ATOM 1776 N N . ARG B 1 100 ? 4.625 38.898 51.344 1.00 43.56 100 ARG B N 1
ATOM 1777 C CA . ARG B 1 100 ? 4.383 38.262 50.047 1.00 54.96 100 ARG B CA 1
ATOM 1778 C C . ARG B 1 100 ? 4.378 36.754 50.218 1.00 59.31 100 ARG B C 1
ATOM 1779 O O . ARG B 1 100 ? 5.333 36.196 50.752 1.00 63.31 100 ARG B O 1
ATOM 1787 N N . LEU B 1 101 ? 3.308 36.096 49.779 1.00 64.14 101 LEU B N 1
ATOM 1788 C CA . LEU B 1 101 ? 3.175 34.646 49.984 1.00 67.40 101 LEU B CA 1
ATOM 1789 C C . LEU B 1 101 ? 3.962 33.823 48.959 1.00 75.49 101 LEU B C 1
ATOM 1790 O O . LEU B 1 101 ? 4.148 32.615 49.132 1.00 79.84 101 LEU B O 1
ATOM 1795 N N . SER B 1 102 ? 4.425 34.478 47.898 1.00 79.75 102 SER B N 1
ATOM 1796 C CA . SER B 1 102 ? 5.202 33.815 46.852 1.00 89.09 102 SER B CA 1
ATOM 1797 C C . SER B 1 102 ? 5.744 34.844 45.870 1.00 95.86 102 SER B C 1
ATOM 1798 O O . SER B 1 102 ? 5.075 35.832 45.588 1.00 95.00 102 SER B O 1
ATOM 1801 N N . GLU B 1 103 ? 6.939 34.587 45.340 1.00 97.94 103 GLU B N 1
ATOM 1802 C CA . GLU B 1 103 ? 7.619 35.480 44.396 1.00 102.69 103 GLU B CA 1
ATOM 1803 C C . GLU B 1 103 ? 6.692 36.129 43.356 1.00 105.29 103 GLU B C 1
ATOM 1804 O O . GLU B 1 103 ? 6.873 37.291 42.991 1.00 103.90 103 GLU B O 1
ATOM 1810 N N . ASN B 1 104 ? 5.700 35.377 42.891 1.00 106.67 104 ASN B N 1
ATOM 1811 C CA . ASN B 1 104 ? 4.731 35.884 41.924 1.00 106.65 104 ASN B CA 1
ATOM 1812 C C . ASN B 1 104 ? 3.527 36.582 42.573 1.00 99.92 104 ASN B C 1
ATOM 1813 O O . ASN B 1 104 ? 2.764 37.279 41.900 1.00 99.55 104 ASN B O 1
ATOM 1818 N N . GLY B 1 105 ? 3.382 36.407 43.885 1.00 90.56 105 GLY B N 1
ATOM 1819 C CA . GLY B 1 105 ? 2.194 36.840 44.599 1.00 79.83 105 GLY B CA 1
ATOM 1820 C C . GLY B 1 105 ? 2.090 38.317 44.922 1.00 72.69 105 GLY B C 1
ATOM 1821 O O . GLY B 1 105 ? 3.029 39.094 44.753 1.00 66.26 105 GLY B O 1
ATOM 1822 N N . ILE B 1 106 ? 0.916 38.704 45.396 1.00 72.28 106 ILE B N 1
ATOM 1823 C CA . ILE B 1 106 ? 0.661 40.084 45.758 1.00 66.40 106 ILE B CA 1
ATOM 1824 C C . ILE B 1 106 ? 1.479 40.470 46.982 1.00 57.27 106 ILE B C 1
ATOM 1825 O O . ILE B 1 106 ? 1.608 39.691 47.921 1.00 58.47 106 ILE B O 1
ATOM 1830 N N . GLU B 1 107 ? 2.045 41.668 46.948 1.00 52.81 107 GLU B N 1
ATOM 1831 C CA . GLU B 1 107 ? 2.680 42.252 48.119 1.00 56.28 107 GLU B CA 1
ATOM 1832 C C . GLU B 1 107 ? 1.662 43.058 48.927 1.00 59.59 107 GLU B C 1
ATOM 1833 O O . GLU B 1 107 ? 1.191 44.097 48.466 1.00 68.64 107 GLU B O 1
ATOM 1839 N N . THR B 1 108 ? 1.332 42.614 50.134 1.00 44.97 108 THR B N 1
ATOM 1840 C CA . THR B 1 108 ? 0.502 43.436 51.006 1.00 30.49 108 THR B CA 1
ATOM 1841 C C . THR B 1 108 ? 1.419 44.362 51.794 1.00 32.74 108 THR B C 1
ATOM 1842 O O . THR B 1 108 ? 2.344 43.902 52.472 1.00 31.55 108 THR B O 1
ATOM 1846 N N . PRO B 1 109 ? 1.198 45.673 51.679 1.00 36.23 109 PRO B N 1
ATOM 1847 C CA . PRO B 1 109 ? 2.169 46.582 52.286 1.00 29.20 109 PRO B CA 1
ATOM 1848 C C . PRO B 1 109 ? 2.034 46.642 53.784 1.00 32.54 109 PRO B C 1
ATOM 1849 O O . PRO B 1 109 ? 0.927 46.642 54.318 1.00 34.40 109 PRO B O 1
ATOM 1853 N N . ILE B 1 110 ? 3.179 46.657 54.456 1.00 26.21 110 ILE B N 1
ATOM 1854 C CA . ILE B 1 110 ? 3.242 46.899 55.883 1.00 22.37 110 ILE B CA 1
ATOM 1855 C C . ILE B 1 110 ? 3.640 48.376 56.106 1.00 28.03 110 ILE B C 1
ATOM 1856 O O . ILE B 1 110 ? 3.048 49.085 56.921 1.00 32.47 110 ILE B O 1
ATOM 1861 N N . TRP B 1 111 ? 4.644 48.823 55.366 1.00 25.88 111 TRP B N 1
ATOM 1862 C CA . TRP B 1 111 ? 5.059 50.226 55.387 1.00 26.29 111 TRP B CA 1
ATOM 1863 C C . TRP B 1 111 ? 5.730 50.616 54.076 1.00 27.66 111 TRP B C 1
ATOM 1864 O O . TRP B 1 111 ? 6.479 49.822 53.482 1.00 30.40 111 TRP B O 1
ATOM 1875 N N . ILE B 1 112 ? 5.435 51.839 53.635 1.00 30.28 112 ILE B N 1
ATOM 1876 C CA . ILE B 1 112 ? 6.011 52.459 52.447 1.00 27.66 112 ILE B CA 1
ATOM 1877 C C . ILE B 1 112 ? 6.398 53.880 52.806 1.00 36.38 112 ILE B C 1
ATOM 1878 O O . ILE B 1 112 ? 5.606 54.621 53.401 1.00 27.41 112 ILE B O 1
ATOM 1883 N N . GLY B 1 113 ? 7.615 54.263 52.460 1.00 35.60 113 GLY B N 1
ATOM 1884 C CA . GLY B 1 113 ? 8.068 55.607 52.760 1.00 38.18 113 GLY B CA 1
ATOM 1885 C C . GLY B 1 113 ? 9.406 55.924 52.128 1.00 39.28 113 GLY B C 1
ATOM 1886 O O . GLY B 1 113 ? 9.910 55.178 51.279 1.00 34.29 113 GLY B O 1
ATOM 1887 N N . ASP B 1 114 ? 9.969 57.044 52.563 1.00 31.98 114 ASP B N 1
ATOM 1888 C CA . ASP B 1 114 ? 11.230 57.590 52.054 1.00 35.03 114 ASP B CA 1
ATOM 1889 C C . ASP B 1 114 ? 12.339 56.598 52.403 1.00 32.67 114 ASP B C 1
ATOM 1890 O O . ASP B 1 114 ? 12.397 56.124 53.540 1.00 33.0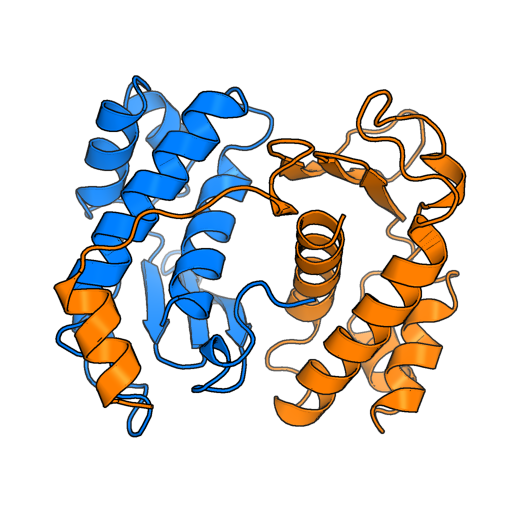0 114 ASP B O 1
ATOM 1895 N N . VAL B 1 115 ? 13.190 56.243 51.437 1.00 32.80 115 VAL B N 1
ATOM 1896 C CA . VAL B 1 115 ? 14.315 55.339 51.730 1.00 33.28 115 VAL B CA 1
ATOM 1897 C C . VAL B 1 115 ? 15.260 55.957 52.756 1.00 34.30 115 VAL B C 1
ATOM 1898 O O . VAL B 1 115 ? 16.081 55.268 53.345 1.00 33.13 115 VAL B O 1
ATOM 1902 N N . ASN B 1 116 ? 15.132 57.256 52.978 1.00 35.44 116 ASN B N 1
ATOM 1903 C CA . ASN B 1 116 ? 15.975 57.935 53.959 1.00 38.04 116 ASN B CA 1
ATOM 1904 C C . ASN B 1 116 ? 15.219 58.455 55.184 1.00 41.08 116 ASN B C 1
ATOM 1905 O O . ASN B 1 116 ? 15.672 59.388 55.855 1.00 34.59 116 ASN B O 1
ATOM 1910 N N . ALA B 1 117 ? 14.095 57.812 55.504 1.00 31.28 117 ALA B N 1
ATOM 1911 C CA . ALA B 1 117 ? 13.271 58.245 56.637 1.00 33.63 117 ALA B CA 1
ATOM 1912 C C . ALA B 1 117 ? 14.070 58.350 57.934 1.00 32.81 117 ALA B C 1
ATOM 1913 O O . ALA B 1 117 ? 13.783 59.219 58.751 1.00 37.83 117 ALA B O 1
ATOM 1915 N N . ASP B 1 118 ? 15.074 57.484 58.113 1.00 33.37 118 ASP B N 1
ATOM 1916 C CA . ASP B 1 118 ? 15.936 57.513 59.296 1.00 33.22 118 ASP B CA 1
ATOM 1917 C C . ASP B 1 118 ? 16.549 58.874 59.568 1.00 37.60 118 ASP B C 1
ATOM 1918 O O . ASP B 1 118 ? 16.832 59.217 60.707 1.00 37.65 118 ASP B O 1
ATOM 1923 N N . GLU B 1 119 ? 16.779 59.618 58.500 1.00 32.04 119 GLU B N 1
ATOM 1924 C CA . GLU B 1 119 ? 17.457 60.906 58.610 1.00 47.00 119 GLU B CA 1
ATOM 1925 C C . GLU B 1 119 ? 16.473 62.059 58.596 1.00 49.24 119 GLU B C 1
ATOM 1926 O O . GLU B 1 119 ? 16.861 63.220 58.657 1.00 45.91 119 GLU B O 1
ATOM 1932 N N . ASN B 1 120 ? 15.190 61.736 58.517 1.00 40.23 120 ASN B N 1
ATOM 1933 C CA . ASN B 1 120 ? 14.187 62.783 58.377 1.00 45.23 120 ASN B CA 1
ATOM 1934 C C . ASN B 1 120 ? 13.651 63.207 59.721 1.00 44.97 120 ASN B C 1
ATOM 1935 O O . ASN B 1 120 ? 13.773 62.490 60.704 1.00 39.67 120 ASN B O 1
ATOM 1940 N N . TYR B 1 121 ? 13.054 64.387 59.754 1.00 42.37 121 TYR B N 1
ATOM 1941 C CA . TYR B 1 121 ? 12.643 64.969 61.017 1.00 44.74 121 TYR B CA 1
ATOM 1942 C C . TYR B 1 121 ? 11.145 65.216 60.990 1.00 42.88 121 TYR B C 1
ATOM 1943 O O . TYR B 1 121 ? 10.576 65.625 59.969 1.00 44.51 121 TYR B O 1
ATOM 1952 N N . GLN B 1 122 ? 10.510 64.918 62.113 1.00 37.07 122 GLN B N 1
ATOM 1953 C CA . GLN B 1 122 ? 9.095 65.153 62.309 1.00 35.09 122 GLN B CA 1
ATOM 1954 C C . GLN B 1 122 ? 8.810 66.489 63.030 1.00 39.43 122 GLN B C 1
ATOM 1955 O O . GLN B 1 122 ? 9.353 66.758 64.104 1.00 39.48 122 GLN B O 1
ATOM 1961 N N . SER B 1 123 ? 7.939 67.306 62.444 1.00 37.84 123 SER B N 1
ATOM 1962 C CA . SER B 1 123 ? 7.675 68.649 62.965 1.00 39.73 123 SER B CA 1
ATOM 1963 C C . SER B 1 123 ? 6.766 68.589 64.174 1.00 38.28 123 SER B C 1
ATOM 1964 O O . SER B 1 123 ? 5.679 68.027 64.109 1.00 39.12 123 SER B O 1
ATOM 1967 N N . VAL B 1 124 ? 7.231 69.147 65.289 1.00 32.47 124 VAL B N 1
ATOM 1968 C CA . VAL B 1 124 ? 6.439 69.198 66.509 1.00 33.40 124 VAL B CA 1
ATOM 1969 C C . VAL B 1 124 ? 6.479 70.610 67.082 1.00 30.42 124 VAL B C 1
ATOM 1970 O O . VAL B 1 124 ? 7.550 71.191 67.174 1.00 29.82 124 VAL B O 1
ATOM 1974 N N . PRO B 1 125 ? 5.311 71.162 67.448 1.00 29.81 125 PRO B N 1
ATOM 1975 C CA . PRO B 1 125 ? 5.213 72.522 68.003 1.00 31.49 125 PRO B CA 1
ATOM 1976 C C . PRO B 1 125 ? 6.013 72.685 69.300 1.00 31.51 125 PRO B C 1
ATOM 1977 O O . PRO B 1 125 ? 5.966 71.815 70.181 1.00 35.48 125 PRO B O 1
ATOM 1981 N N . GLU B 1 126 ? 6.725 73.798 69.412 1.00 30.40 126 GLU B N 1
ATOM 1982 C CA . GLU B 1 126 ? 7.634 74.029 70.538 1.00 27.96 126 GLU B CA 1
ATOM 1983 C C . GLU B 1 126 ? 7.032 73.737 71.909 1.00 37.85 126 GLU B C 1
ATOM 1984 O O . GLU B 1 126 ? 7.679 73.096 72.752 1.00 36.08 126 GLU B O 1
ATOM 1990 N N . TYR B 1 127 ? 5.803 74.196 72.151 1.00 35.09 127 TYR B N 1
ATOM 1991 C CA . TYR B 1 127 ? 5.235 74.040 73.492 1.00 38.68 127 TYR B CA 1
ATOM 1992 C C . TYR B 1 127 ? 4.946 72.579 73.834 1.00 35.89 127 TYR B C 1
ATOM 1993 O O . TYR B 1 127 ? 4.993 72.200 74.995 1.00 35.55 127 TYR B O 1
ATOM 2002 N N . VAL B 1 128 ? 4.609 71.789 72.823 1.00 33.62 128 VAL B N 1
ATOM 2003 C CA . VAL B 1 128 ? 4.417 70.344 72.995 1.00 43.88 128 VAL B CA 1
ATOM 2004 C C . VAL B 1 128 ? 5.742 69.723 73.409 1.00 39.34 128 VAL B C 1
ATOM 2005 O O . VAL B 1 128 ? 5.806 68.944 74.358 1.00 35.99 128 VAL B O 1
ATOM 2009 N N . VAL B 1 129 ? 6.810 70.122 72.721 1.00 41.22 129 VAL B N 1
ATOM 2010 C CA . VAL B 1 129 ? 8.144 69.621 73.018 1.00 42.30 129 VAL B CA 1
ATOM 2011 C C . VAL B 1 129 ? 8.583 70.015 74.432 1.00 45.92 129 VAL B C 1
ATOM 2012 O O . VAL B 1 129 ? 9.110 69.183 75.159 1.00 44.73 129 VAL B O 1
ATOM 2016 N N . ARG B 1 130 ? 8.362 71.267 74.838 1.00 39.51 130 ARG B N 1
ATOM 2017 C CA . ARG B 1 130 ? 8.717 71.666 76.198 1.00 36.69 130 ARG B CA 1
ATOM 2018 C C . ARG B 1 130 ? 7.867 70.905 77.204 1.00 44.76 130 ARG B C 1
ATOM 2019 O O . ARG B 1 130 ? 8.333 70.542 78.280 1.00 40.10 130 ARG B O 1
ATOM 2027 N N . THR B 1 131 ? 6.608 70.688 76.851 1.00 38.37 131 THR B N 1
ATOM 2028 C CA . THR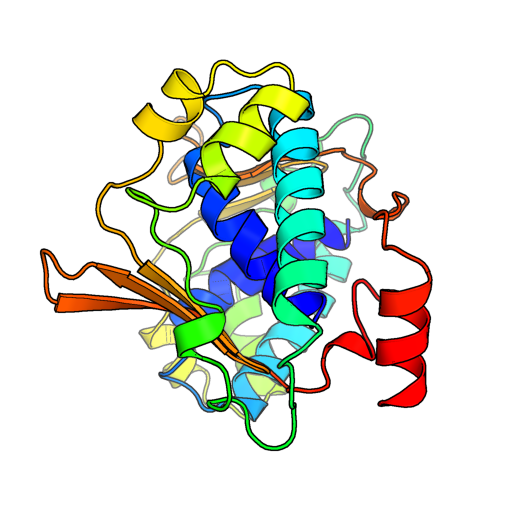 B 1 131 ? 5.670 70.076 77.784 1.00 51.73 131 THR B CA 1
ATOM 2029 C C . THR B 1 131 ? 6.106 68.640 78.067 1.00 47.11 131 THR B C 1
ATOM 2030 O O . THR B 1 131 ? 6.159 68.215 79.223 1.00 50.09 131 THR B O 1
ATOM 2034 N N . ALA B 1 132 ? 6.471 67.926 77.009 1.00 42.14 132 ALA B N 1
ATOM 2035 C CA . ALA B 1 132 ? 6.965 66.559 77.132 1.00 49.78 132 ALA B CA 1
ATOM 2036 C C . ALA B 1 132 ? 8.240 66.529 77.949 1.00 51.39 132 ALA B C 1
ATOM 2037 O O . ALA B 1 132 ? 8.363 65.757 78.900 1.00 47.18 132 ALA B O 1
ATOM 2039 N N . ALA B 1 133 ? 9.179 67.393 77.575 1.00 50.61 133 ALA B N 1
ATOM 2040 C CA . ALA B 1 133 ? 10.491 67.454 78.201 1.00 49.63 133 ALA B CA 1
ATOM 2041 C C . ALA B 1 133 ? 10.371 67.628 79.702 1.00 58.36 133 ALA B C 1
ATOM 2042 O O . ALA B 1 133 ? 11.022 66.926 80.479 1.00 62.72 133 ALA B O 1
ATOM 2044 N N . ILE B 1 134 ? 9.525 68.569 80.099 1.00 57.17 134 ILE B N 1
ATOM 2045 C CA . ILE B 1 134 ? 9.342 68.897 81.497 1.00 59.46 134 ILE B CA 1
ATOM 2046 C C . ILE B 1 134 ? 8.725 67.698 82.228 1.00 63.86 134 ILE B C 1
ATOM 2047 O O . ILE B 1 134 ? 9.072 67.413 83.376 1.00 68.85 134 ILE B O 1
ATOM 2052 N N 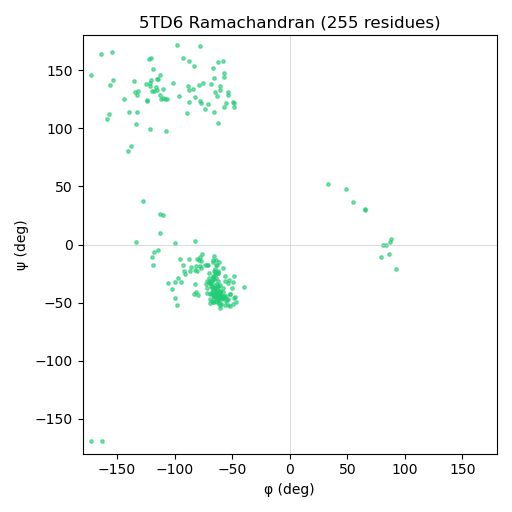. ARG B 1 135 ? 7.853 66.964 81.547 1.00 65.70 135 ARG B N 1
ATOM 2053 C CA . ARG B 1 135 ? 7.227 65.793 82.157 1.00 73.15 135 ARG B CA 1
ATOM 2054 C C . ARG B 1 135 ? 8.193 64.619 82.362 1.00 77.93 135 ARG B C 1
ATOM 2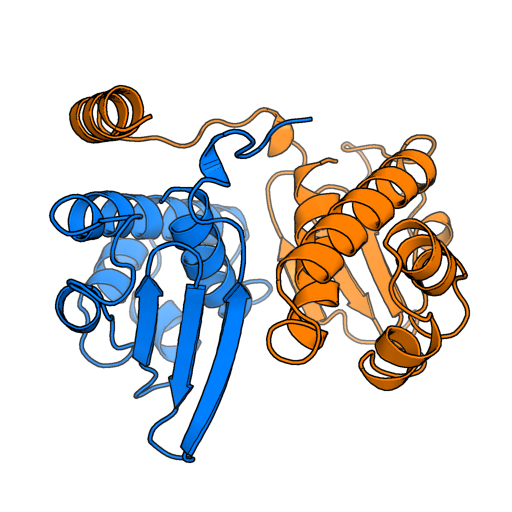055 O O . ARG B 1 135 ? 7.972 63.782 83.236 1.00 78.71 135 ARG B O 1
ATOM 2063 N N . ALA B 1 136 ? 9.261 64.554 81.571 1.00 78.13 136 ALA B N 1
ATOM 2064 C CA . ALA B 1 136 ? 10.303 63.555 81.800 1.00 74.34 136 ALA B CA 1
ATOM 2065 C C . ALA B 1 136 ? 11.366 64.076 82.770 1.00 75.45 136 ALA B C 1
ATOM 2066 O O . ALA B 1 136 ? 11.231 63.965 83.989 1.00 79.22 136 ALA B O 1
#

InterPro domains:
  IPR002087 Anti-proliferative protein [PF07742] (1-110)
  IPR002087 Anti-proliferative protein [SM00099] (1-104)
  IPR015676 Tob1/2 [PTHR17537] (1-242)
  IPR036054 BTG-like domain superfamily [G3DSA:3.90.640.90] (1-116)
  IPR036054 BTG-like domain superfamily [SSF160696] (1-114)

B-factor: mean 46.6, std 15.81, range [20.1, 132.59]

GO terms:
  GO:0034399 nuclear periphery (C, IDA)
  GO:0005737 cytoplasm (C, IDA)
  GO:0001708 cell fate specification (P, IMP)
  GO:0042006 masculinization of hermaphroditic germ-line (P, IMP)
  GO:0007283 spermatogenesis (P, IMP)
  GO:0060282 positive regulation of oocyte development (P, IGI)
  GO:0007283 spermatogenesis (P, IGI)

Secondary structure (DSSP, 8-state):
-HHHHHHHHHHHHTTTBTTB-HHHHHHHHHHHHHHHHHHHHTT--TTSTTTTHHHH-EETTT-THHHHHHHHTT--HHHHHHHSPSSEEEEEETTEEEEEETTTTEEEEEEE--TTGGGGTT--/-HHHHHHHHHHHHTTTBTTB-HHHHHHHHHHHHHHHHHHHHTT--TT-TTTTHHHH-EETTT-THHHHHHHTTT--HHHHHHHSPTT-EEEEETTEEEEESSTTS-EEEEEE--TTGGG------HHHHHHHHHH-